Protein AF-A0A3M2AT15-F1 (afdb_monomer_lite)

Structure (mmCIF, N/CA/C/O backbone):
data_AF-A0A3M2AT15-F1
#
_entry.id   AF-A0A3M2AT15-F1
#
loop_
_atom_site.group_PDB
_atom_site.id
_atom_site.type_symbol
_atom_site.label_atom_id
_atom_site.label_alt_id
_atom_site.label_comp_id
_atom_site.label_asym_id
_atom_site.label_entity_id
_atom_site.label_seq_id
_atom_site.pdbx_PDB_ins_code
_atom_site.Cartn_x
_atom_site.Cartn_y
_atom_site.Cartn_z
_atom_site.occupancy
_atom_site.B_iso_or_equiv
_atom_site.auth_seq_id
_atom_site.auth_comp_id
_atom_site.auth_asym_id
_atom_site.auth_atom_id
_atom_site.pdbx_PDB_model_num
ATOM 1 N N . MET A 1 1 ? -2.534 -40.168 67.429 1.00 42.56 1 MET A N 1
ATOM 2 C CA . MET A 1 1 ? -1.593 -41.031 66.682 1.00 42.56 1 MET A CA 1
ATOM 3 C C . MET A 1 1 ? -2.120 -41.179 65.264 1.00 42.56 1 MET A C 1
ATOM 5 O O . MET A 1 1 ? -3.038 -41.954 65.052 1.00 42.56 1 MET A O 1
ATOM 9 N N . ILE A 1 2 ? -1.630 -40.358 64.333 1.00 43.62 2 ILE A N 1
ATOM 10 C CA . ILE A 1 2 ? -2.072 -40.347 62.931 1.00 43.62 2 ILE A CA 1
ATOM 11 C C . ILE A 1 2 ? -1.009 -41.093 62.123 1.00 43.62 2 ILE A C 1
ATOM 13 O O . ILE A 1 2 ? 0.149 -40.684 62.102 1.00 43.62 2 ILE A O 1
ATOM 17 N N . ALA A 1 3 ? -1.403 -42.221 61.534 1.00 47.81 3 ALA A N 1
ATOM 18 C CA . ALA A 1 3 ? -0.561 -43.049 60.685 1.00 47.81 3 ALA A CA 1
ATOM 19 C C . ALA A 1 3 ? -0.389 -42.379 59.313 1.00 47.81 3 ALA A C 1
ATOM 21 O O . ALA A 1 3 ? -1.371 -42.086 58.631 1.00 47.81 3 ALA A O 1
ATOM 22 N N . ALA A 1 4 ? 0.861 -42.123 58.929 1.00 48.25 4 ALA A N 1
ATOM 23 C CA . ALA A 1 4 ? 1.227 -41.586 57.626 1.00 48.25 4 ALA A CA 1
ATOM 24 C C . ALA A 1 4 ? 1.262 -42.718 56.589 1.00 48.25 4 ALA A C 1
ATOM 26 O O . ALA A 1 4 ? 2.076 -43.636 56.684 1.00 48.25 4 ALA A O 1
ATOM 27 N N . LEU A 1 5 ? 0.367 -42.647 55.603 1.00 56.25 5 LEU A N 1
ATOM 28 C CA . LEU A 1 5 ? 0.332 -43.540 54.450 1.00 56.25 5 LEU A CA 1
ATOM 29 C C . LEU A 1 5 ? 1.229 -42.946 53.348 1.00 56.25 5 LEU A C 1
ATOM 31 O O . LEU A 1 5 ? 0.880 -41.947 52.722 1.00 56.25 5 LEU A O 1
ATOM 35 N N . LEU A 1 6 ? 2.406 -43.537 53.141 1.00 48.59 6 LEU A N 1
ATOM 36 C CA . LEU A 1 6 ? 3.305 -43.231 52.025 1.00 48.59 6 LEU A CA 1
ATOM 37 C C . LEU A 1 6 ? 2.790 -43.932 50.760 1.00 48.59 6 LEU A C 1
ATOM 39 O O . LEU A 1 6 ? 2.916 -45.146 50.617 1.00 48.59 6 LEU A O 1
ATOM 43 N N . LEU A 1 7 ? 2.198 -43.162 49.847 1.00 57.03 7 LEU A N 1
ATOM 44 C CA . LEU A 1 7 ? 1.854 -43.610 48.497 1.00 57.03 7 LEU A CA 1
ATOM 45 C C . LEU A 1 7 ? 3.109 -43.571 47.616 1.00 57.03 7 LEU A C 1
ATOM 47 O O . LEU A 1 7 ? 3.625 -42.502 47.294 1.00 57.03 7 LEU A O 1
ATOM 51 N N . ALA A 1 8 ? 3.593 -44.751 47.233 1.00 53.91 8 ALA A N 1
ATOM 52 C CA . ALA A 1 8 ? 4.634 -44.917 46.230 1.00 53.91 8 ALA A CA 1
ATOM 53 C C . ALA A 1 8 ? 4.058 -44.638 44.831 1.00 53.91 8 ALA A C 1
ATOM 55 O O . ALA A 1 8 ? 3.130 -45.314 44.385 1.00 53.91 8 ALA A O 1
ATOM 56 N N . LEU A 1 9 ? 4.606 -43.637 44.143 1.00 57.44 9 LEU A N 1
ATOM 57 C CA . LEU A 1 9 ? 4.318 -43.374 42.734 1.00 57.44 9 LEU A CA 1
ATOM 58 C C . LEU A 1 9 ? 5.074 -44.385 41.854 1.00 57.44 9 LEU A C 1
ATOM 60 O O . LEU A 1 9 ? 6.271 -44.592 42.070 1.00 57.44 9 LEU A O 1
ATOM 64 N N . PRO A 1 10 ? 4.427 -44.996 40.848 1.00 56.28 10 PRO A N 1
ATOM 65 C CA . PRO A 1 10 ? 5.121 -45.826 39.876 1.00 56.28 10 PRO A CA 1
ATOM 66 C C . PRO A 1 10 ? 5.971 -44.946 38.952 1.00 56.28 10 PRO A C 1
ATOM 68 O O . PRO A 1 10 ? 5.496 -43.959 38.389 1.00 56.28 10 PRO A O 1
ATOM 71 N N . ALA A 1 11 ? 7.238 -45.324 38.788 1.00 51.16 11 ALA A N 1
ATOM 72 C CA . ALA A 1 11 ? 8.128 -44.744 37.795 1.00 51.16 11 ALA A CA 1
ATOM 73 C C . ALA A 1 11 ? 7.601 -45.083 36.393 1.00 51.16 11 ALA A C 1
ATOM 75 O O . ALA A 1 11 ? 7.697 -46.222 35.939 1.00 51.16 11 ALA A O 1
ATOM 76 N N . ALA A 1 12 ? 7.015 -44.095 35.717 1.00 57.16 12 ALA A N 1
ATOM 77 C CA . ALA A 1 12 ? 6.657 -44.214 34.315 1.00 57.16 12 ALA A CA 1
ATOM 78 C C . ALA A 1 12 ? 7.946 -44.298 33.484 1.00 57.16 12 ALA A C 1
ATOM 80 O O . ALA A 1 12 ? 8.715 -43.341 33.399 1.00 57.16 12 ALA A O 1
ATOM 81 N N . SER A 1 13 ? 8.190 -45.464 32.891 1.00 57.06 13 SER A N 1
ATOM 82 C CA . SER A 1 13 ? 9.221 -45.667 31.880 1.00 57.06 13 SER A CA 1
ATOM 83 C C . SER A 1 13 ? 8.922 -44.775 30.676 1.00 57.06 13 SER A C 1
ATOM 85 O O . SER A 1 13 ? 7.913 -44.971 29.995 1.00 57.06 13 SER A O 1
ATOM 87 N N . LEU A 1 14 ? 9.784 -43.789 30.427 1.00 55.94 14 LEU A N 1
ATOM 88 C CA . LEU A 1 14 ? 9.730 -42.973 29.217 1.00 55.94 14 LEU A CA 1
ATOM 89 C C . LEU A 1 14 ? 9.896 -43.882 27.986 1.00 55.94 14 LEU A C 1
ATOM 91 O O . LEU A 1 14 ? 10.792 -44.733 27.985 1.00 55.94 14 LEU A O 1
ATOM 95 N N . PRO A 1 15 ? 9.055 -43.733 26.947 1.00 68.31 15 PRO A N 1
ATOM 96 C CA . PRO A 1 15 ? 9.241 -44.458 25.700 1.00 68.31 15 PRO A CA 1
ATOM 97 C C . PRO A 1 15 ? 10.578 -44.061 25.051 1.00 68.31 15 PRO A C 1
ATOM 99 O O . PRO A 1 15 ? 11.038 -42.930 25.240 1.00 68.31 15 PRO A O 1
ATOM 102 N N . PRO A 1 16 ? 11.216 -44.970 24.293 1.00 59.59 16 PRO A N 1
ATOM 103 C CA . PRO A 1 16 ? 12.453 -44.676 23.584 1.00 59.59 16 PRO A CA 1
ATOM 104 C C . PRO A 1 16 ? 12.244 -43.475 22.655 1.00 59.59 16 PRO A C 1
ATOM 106 O O . PRO A 1 16 ? 11.382 -43.497 21.779 1.00 59.59 16 PRO A O 1
ATOM 109 N N . GLN A 1 17 ? 13.024 -42.416 22.878 1.00 59.00 17 GLN A N 1
ATOM 110 C CA . GLN A 1 17 ? 13.097 -41.262 21.989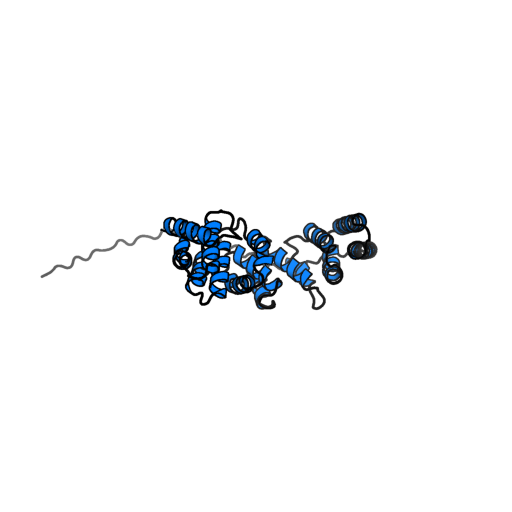 1.00 59.00 17 GLN A CA 1
ATOM 111 C C . GLN A 1 17 ? 13.583 -41.746 20.619 1.00 59.00 17 GLN A C 1
ATOM 113 O O . GLN A 1 17 ? 14.736 -42.158 20.479 1.00 59.00 17 GLN A O 1
ATOM 118 N N . GLU A 1 18 ? 12.708 -41.701 19.614 1.00 58.69 18 GLU A N 1
ATOM 119 C CA . GLU A 1 18 ? 13.137 -41.783 18.221 1.00 58.69 18 GLU A CA 1
ATOM 120 C C . GLU A 1 18 ? 14.182 -40.683 17.977 1.00 58.69 18 GLU A C 1
ATOM 122 O O . GLU A 1 18 ? 13.961 -39.532 18.375 1.00 58.69 18 GLU A O 1
ATOM 127 N N . PRO A 1 19 ? 15.336 -41.007 17.367 1.00 57.56 19 PRO A N 1
ATOM 128 C CA . PRO A 1 19 ? 16.332 -40.003 17.050 1.00 57.56 19 PRO A CA 1
ATOM 129 C C . PRO A 1 19 ? 15.684 -38.967 16.137 1.00 57.56 19 PRO A C 1
ATOM 131 O O . PRO A 1 19 ? 15.203 -39.293 15.050 1.00 57.56 19 PRO A O 1
ATOM 134 N N . ALA A 1 20 ? 15.658 -37.719 16.611 1.00 54.81 20 ALA A N 1
ATOM 135 C CA . ALA A 1 20 ? 15.189 -36.583 15.840 1.00 54.81 20 ALA A CA 1
ATOM 136 C C . ALA A 1 20 ? 15.826 -36.639 14.440 1.00 54.81 20 ALA A C 1
ATOM 138 O O . ALA A 1 20 ? 17.043 -36.850 14.347 1.00 54.81 20 ALA A O 1
ATOM 139 N N . PRO A 1 21 ? 15.045 -36.480 13.354 1.00 52.41 21 PRO A N 1
ATOM 140 C CA . PRO A 1 21 ? 15.611 -36.441 12.019 1.00 52.41 21 PRO A CA 1
ATOM 141 C C . PRO A 1 21 ? 16.671 -35.348 12.013 1.00 52.41 21 PRO A C 1
ATOM 143 O O . PRO A 1 21 ? 16.378 -34.198 12.347 1.00 52.41 21 PRO A O 1
ATOM 146 N N . ALA A 1 22 ? 17.909 -35.743 11.702 1.00 50.81 22 ALA A N 1
ATOM 147 C CA . ALA A 1 22 ? 19.038 -34.838 11.612 1.00 50.81 22 ALA A CA 1
ATOM 148 C C . ALA A 1 22 ? 18.589 -33.598 10.842 1.00 50.81 22 ALA A C 1
ATOM 150 O O . ALA A 1 22 ? 18.140 -33.705 9.695 1.00 50.81 22 ALA A O 1
ATOM 151 N N . ALA A 1 23 ? 18.650 -32.445 11.511 1.00 50.06 23 ALA A N 1
ATOM 152 C CA . ALA A 1 23 ? 18.428 -31.164 10.882 1.00 50.06 23 ALA A CA 1
ATOM 153 C C . ALA A 1 23 ? 19.312 -31.146 9.636 1.00 50.06 23 ALA A C 1
ATOM 155 O O . ALA A 1 23 ? 20.539 -31.162 9.736 1.00 50.06 23 ALA A O 1
ATOM 156 N N . ARG A 1 24 ? 18.689 -31.203 8.455 1.00 48.88 24 ARG A N 1
ATOM 157 C CA . ARG A 1 24 ? 19.382 -30.896 7.212 1.00 48.88 24 ARG A CA 1
ATOM 158 C C . ARG A 1 24 ? 19.826 -29.454 7.372 1.00 48.88 24 ARG A C 1
ATOM 160 O O . ARG A 1 24 ? 19.019 -28.546 7.191 1.00 48.88 24 ARG A O 1
ATOM 167 N N . GLU A 1 25 ? 21.080 -29.263 7.767 1.00 47.47 25 GLU A N 1
ATOM 168 C CA . GLU A 1 25 ? 21.778 -28.000 7.613 1.00 47.47 25 GLU A CA 1
ATOM 169 C C . GLU A 1 25 ? 21.561 -27.574 6.165 1.00 47.47 25 GLU A C 1
ATOM 171 O O . GLU A 1 25 ? 22.063 -28.190 5.221 1.00 47.47 25 GLU A O 1
ATOM 176 N N . ALA A 1 26 ? 20.702 -26.573 5.985 1.00 54.09 26 ALA A N 1
ATOM 177 C CA . ALA A 1 26 ? 20.502 -25.948 4.701 1.00 54.09 26 ALA A CA 1
ATOM 178 C C . ALA A 1 26 ? 21.865 -25.400 4.282 1.00 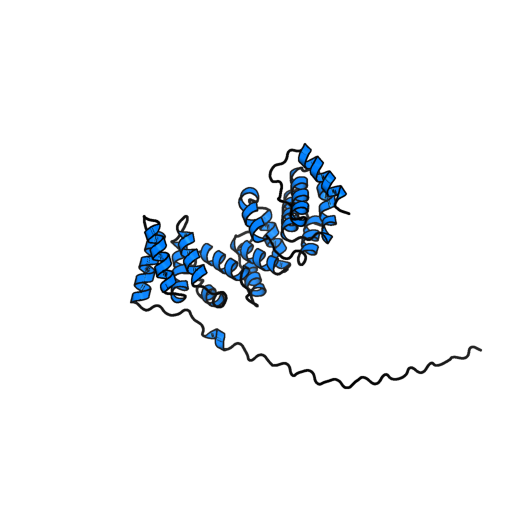54.09 26 ALA A C 1
ATOM 180 O O . AL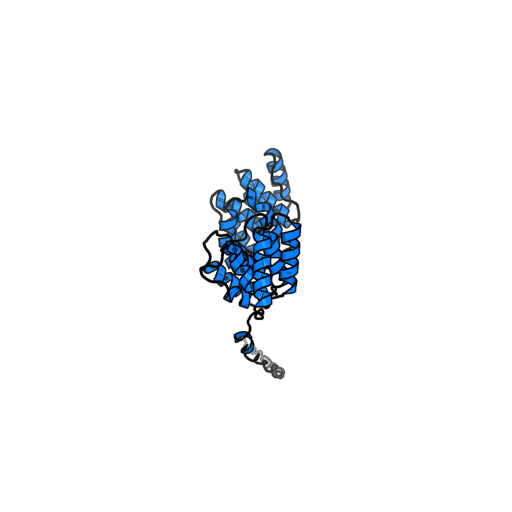A A 1 26 ? 22.384 -24.469 4.903 1.00 54.09 26 ALA A O 1
ATOM 181 N N . ALA A 1 27 ? 22.461 -26.025 3.265 1.00 46.56 27 ALA A N 1
ATOM 182 C CA . ALA A 1 27 ? 23.722 -25.587 2.699 1.00 46.56 27 ALA A CA 1
ATOM 183 C C . ALA A 1 27 ? 23.674 -24.062 2.465 1.00 46.56 27 ALA A C 1
ATOM 185 O O . ALA A 1 27 ? 22.664 -23.540 1.976 1.00 46.56 27 ALA A O 1
ATOM 186 N N . PRO A 1 28 ? 24.726 -23.320 2.841 1.00 45.12 28 PRO A N 1
ATOM 187 C CA . PRO A 1 28 ? 24.693 -21.868 2.825 1.00 45.12 28 PRO A CA 1
ATOM 188 C C . PRO A 1 28 ? 24.448 -21.323 1.411 1.00 45.12 28 PRO A C 1
ATOM 190 O O . PRO A 1 28 ? 25.004 -21.807 0.427 1.00 45.12 28 PRO A O 1
ATOM 193 N N . ARG A 1 29 ? 23.639 -20.254 1.350 1.00 54.94 29 ARG A N 1
ATOM 194 C CA . ARG A 1 29 ? 23.208 -19.433 0.197 1.00 54.94 29 ARG A CA 1
ATOM 195 C C . ARG A 1 29 ? 24.367 -18.765 -0.586 1.00 54.94 29 ARG A C 1
ATOM 197 O O . ARG A 1 29 ? 24.337 -17.560 -0.832 1.00 54.94 29 ARG A O 1
ATOM 204 N N . GLN A 1 30 ? 25.418 -19.491 -0.966 1.00 44.72 30 GLN A N 1
ATOM 205 C CA . GLN A 1 30 ? 26.582 -18.921 -1.664 1.00 44.72 30 GLN A CA 1
ATOM 206 C C . GLN A 1 30 ? 26.292 -18.513 -3.119 1.00 44.72 30 GLN A C 1
ATOM 208 O O . GLN A 1 30 ? 26.957 -17.615 -3.636 1.00 44.72 30 GLN A O 1
ATOM 213 N N . ASP A 1 31 ? 25.261 -19.072 -3.757 1.00 50.97 31 ASP A N 1
ATOM 214 C CA . ASP A 1 31 ? 25.001 -18.852 -5.189 1.00 50.97 31 ASP A CA 1
ATOM 215 C C . ASP A 1 31 ? 24.257 -17.532 -5.506 1.00 50.97 31 ASP A C 1
ATOM 217 O O . ASP A 1 31 ? 24.270 -17.028 -6.629 1.00 50.97 31 ASP A O 1
ATOM 221 N N . GLN A 1 32 ? 23.661 -16.875 -4.502 1.00 51.84 32 GLN A N 1
ATOM 222 C CA . GLN A 1 32 ? 22.986 -15.581 -4.703 1.00 51.84 32 GLN A CA 1
ATOM 223 C C . GLN A 1 32 ? 23.964 -14.402 -4.870 1.00 51.84 32 GLN A C 1
ATOM 225 O O . GLN A 1 32 ? 23.593 -13.360 -5.416 1.00 51.84 32 GLN A O 1
ATOM 230 N N . ARG A 1 33 ? 25.233 -14.551 -4.458 1.00 54.03 33 ARG A N 1
ATOM 231 C CA . ARG A 1 33 ? 26.228 -13.460 -4.466 1.00 54.03 33 ARG A CA 1
ATOM 232 C C . ARG A 1 33 ? 26.774 -13.100 -5.855 1.00 54.03 33 ARG A C 1
ATOM 234 O O . ARG A 1 33 ? 27.498 -12.117 -5.967 1.00 54.03 33 ARG A O 1
ATOM 241 N N . ARG A 1 34 ? 26.430 -13.846 -6.914 1.00 66.88 34 ARG A N 1
ATOM 242 C CA . ARG A 1 34 ? 26.905 -13.590 -8.294 1.00 66.88 34 ARG A CA 1
ATOM 243 C C . ARG A 1 34 ? 25.804 -13.321 -9.318 1.00 66.88 34 ARG A C 1
ATOM 245 O O . ARG A 1 34 ? 26.109 -13.129 -10.494 1.00 66.88 34 ARG A O 1
ATOM 252 N N . ARG A 1 35 ? 24.536 -13.298 -8.905 1.00 88.94 35 ARG A N 1
ATOM 253 C CA . ARG A 1 35 ? 23.433 -13.003 -9.827 1.00 88.94 35 ARG A CA 1
ATOM 254 C C . ARG A 1 35 ? 23.488 -11.528 -10.242 1.00 88.94 35 ARG A C 1
ATOM 256 O O . ARG A 1 35 ? 23.697 -10.650 -9.408 1.00 88.94 35 ARG A O 1
ATOM 263 N N . ALA A 1 36 ? 23.323 -11.279 -11.536 1.00 93.56 36 ALA A N 1
ATOM 264 C CA . ALA A 1 36 ? 23.253 -9.954 -12.143 1.00 93.56 36 ALA A CA 1
ATOM 265 C C . ALA A 1 36 ? 22.261 -9.993 -13.309 1.00 93.56 36 ALA A C 1
ATOM 267 O O . ALA A 1 36 ? 22.035 -11.056 -13.895 1.00 93.56 36 ALA A O 1
ATOM 268 N N . PHE A 1 37 ? 21.689 -8.842 -13.666 1.00 96.06 37 PHE A N 1
ATOM 269 C CA . PHE A 1 37 ? 20.827 -8.770 -14.842 1.00 96.06 37 PHE A CA 1
ATOM 270 C C . PHE A 1 37 ? 21.593 -9.145 -16.121 1.00 96.06 37 PHE A C 1
ATOM 272 O O . PHE A 1 37 ? 22.784 -8.826 -16.247 1.00 96.06 37 PHE A O 1
ATOM 279 N N . PRO A 1 38 ? 20.924 -9.785 -17.100 1.00 95.69 38 PRO A N 1
ATOM 280 C CA . PRO A 1 38 ? 21.521 -10.066 -18.396 1.00 95.69 38 PRO A CA 1
ATOM 281 C C . PRO A 1 38 ? 22.075 -8.792 -19.035 1.00 95.69 38 PRO A C 1
ATOM 283 O O . PRO A 1 38 ? 21.382 -7.781 -19.164 1.00 95.69 38 PRO A O 1
ATOM 286 N N . ARG A 1 39 ? 23.337 -8.831 -19.467 1.00 95.69 39 ARG A N 1
ATOM 287 C CA . ARG A 1 39 ? 23.944 -7.688 -20.152 1.00 95.69 39 ARG A CA 1
ATOM 288 C C . ARG A 1 39 ? 23.365 -7.569 -21.556 1.00 95.69 39 ARG A C 1
ATOM 290 O O . ARG A 1 39 ? 23.546 -8.455 -22.386 1.00 95.69 39 ARG A O 1
ATOM 297 N N . LEU A 1 40 ? 22.728 -6.437 -21.840 1.00 96.75 40 LEU A N 1
ATOM 298 C CA . LEU A 1 40 ? 22.311 -6.104 -23.199 1.00 96.75 40 LEU A CA 1
ATOM 299 C C . LEU A 1 40 ? 23.537 -5.933 -24.105 1.00 96.75 40 LEU A C 1
ATOM 301 O O . LEU A 1 40 ? 24.508 -5.265 -23.732 1.00 96.75 40 LEU A O 1
ATOM 305 N N . SER A 1 41 ? 23.463 -6.484 -25.318 1.00 97.50 41 SER A N 1
ATOM 306 C CA . SER A 1 41 ? 24.430 -6.187 -26.379 1.00 97.50 41 SER A CA 1
ATOM 307 C C . SER A 1 41 ? 24.409 -4.693 -26.727 1.00 97.50 41 SER A C 1
ATOM 309 O O . SER A 1 41 ? 23.431 -3.995 -26.455 1.00 97.50 41 SER A O 1
ATOM 311 N N . LEU A 1 42 ? 25.463 -4.182 -27.370 1.00 96.56 42 LEU A N 1
ATOM 312 C CA . LEU A 1 42 ? 25.528 -2.766 -27.765 1.00 96.56 42 LEU A CA 1
ATOM 313 C C . LEU A 1 42 ? 24.335 -2.349 -28.643 1.00 96.56 42 LEU A C 1
ATOM 315 O O . LEU A 1 42 ? 23.746 -1.290 -28.430 1.00 96.56 42 LEU A O 1
ATOM 319 N N . SER A 1 43 ? 23.939 -3.213 -29.583 1.00 97.44 43 SER A N 1
ATOM 320 C CA . SER A 1 43 ? 22.769 -2.989 -30.441 1.00 97.44 43 SER A CA 1
ATOM 321 C C . SER A 1 43 ? 21.466 -2.980 -29.633 1.00 97.44 43 SER A C 1
ATOM 323 O O . SER A 1 43 ? 20.660 -2.060 -29.775 1.00 97.44 43 SER A O 1
ATOM 325 N N . ALA A 1 44 ? 21.284 -3.943 -28.722 1.00 97.75 44 ALA A N 1
ATOM 326 C CA . ALA A 1 44 ? 20.108 -4.001 -27.854 1.00 97.75 44 ALA A CA 1
ATOM 327 C C . ALA A 1 44 ? 20.022 -2.792 -26.912 1.00 97.75 44 ALA A C 1
ATOM 329 O O . ALA A 1 44 ? 18.951 -2.213 -26.757 1.00 97.75 44 ALA A O 1
ATOM 330 N N . ARG A 1 45 ? 21.149 -2.345 -26.345 1.00 97.69 45 ARG A N 1
ATOM 331 C CA . ARG A 1 45 ? 21.207 -1.148 -25.497 1.00 97.69 45 ARG A CA 1
ATOM 332 C C . ARG A 1 45 ? 20.845 0.116 -26.276 1.00 97.69 45 ARG A C 1
ATOM 334 O O . ARG A 1 45 ? 20.091 0.942 -25.770 1.00 97.69 45 ARG A O 1
ATOM 341 N N . LYS A 1 46 ? 21.328 0.255 -27.517 1.00 97.81 46 LYS A N 1
ATOM 342 C CA . LYS A 1 46 ? 20.956 1.376 -28.395 1.00 97.81 46 LYS A CA 1
ATOM 343 C C . LYS A 1 46 ? 19.449 1.387 -28.674 1.00 97.81 46 LYS A C 1
ATOM 345 O O . LYS A 1 46 ? 18.829 2.441 -28.568 1.00 97.81 46 LYS A O 1
ATOM 350 N N . LYS A 1 47 ? 18.858 0.222 -28.971 1.00 98.06 47 LYS A N 1
ATOM 351 C CA . LYS A 1 47 ? 17.402 0.077 -29.154 1.00 98.06 47 LYS A CA 1
ATOM 352 C C . LYS A 1 47 ? 16.630 0.431 -27.884 1.00 98.06 47 LYS A C 1
ATOM 354 O O . LYS A 1 47 ? 15.718 1.246 -27.954 1.00 98.06 47 LYS A O 1
ATOM 359 N N . ALA A 1 48 ? 17.043 -0.098 -26.731 1.00 98.31 48 ALA A N 1
ATOM 360 C CA . ALA A 1 48 ? 16.428 0.211 -25.442 1.00 98.31 48 ALA A CA 1
ATOM 361 C C . ALA A 1 48 ? 16.449 1.720 -25.148 1.00 98.31 48 ALA A C 1
ATOM 363 O O . ALA A 1 48 ? 15.432 2.281 -24.757 1.00 98.31 48 ALA A O 1
ATOM 364 N N . GLY A 1 49 ? 17.571 2.401 -25.406 1.00 97.94 49 GLY A N 1
ATOM 365 C CA . GLY A 1 49 ? 17.669 3.856 -25.265 1.00 97.94 49 GLY A CA 1
ATOM 366 C C . GLY A 1 49 ? 16.704 4.624 -26.176 1.00 97.94 49 GLY A C 1
ATOM 367 O O . GLY A 1 49 ? 16.084 5.588 -25.725 1.00 97.94 49 GLY A O 1
ATOM 368 N N . GLY A 1 50 ? 16.540 4.177 -27.426 1.00 98.00 50 GLY A N 1
ATOM 369 C CA . GLY A 1 50 ? 15.550 4.722 -28.361 1.00 98.00 50 GLY A CA 1
ATOM 370 C C . GLY A 1 50 ? 14.116 4.535 -27.864 1.00 98.00 50 GLY A C 1
ATOM 371 O O . GLY A 1 50 ? 13.372 5.501 -27.759 1.00 98.00 50 GLY A O 1
ATOM 372 N N . TRP A 1 51 ? 13.753 3.329 -27.432 1.00 98.56 51 TRP A N 1
ATOM 373 C CA . TRP A 1 51 ? 12.412 3.059 -26.907 1.00 98.56 51 TRP A CA 1
ATOM 374 C C . TRP A 1 51 ? 12.108 3.788 -25.596 1.00 98.56 51 TRP A C 1
ATOM 376 O O . TRP A 1 51 ? 11.002 4.286 -25.409 1.00 98.56 51 TRP A O 1
ATOM 386 N N . LEU A 1 52 ? 13.083 3.934 -24.697 1.00 98.12 52 LEU A N 1
ATOM 387 C CA . LEU A 1 52 ? 12.915 4.754 -23.493 1.00 98.12 52 LEU A CA 1
ATOM 388 C C . LEU A 1 52 ? 12.710 6.237 -23.844 1.00 98.12 52 LEU A C 1
ATOM 390 O O . LEU A 1 52 ? 11.929 6.927 -23.187 1.00 98.12 52 LEU A O 1
ATOM 394 N N . HIS A 1 53 ? 13.376 6.732 -24.893 1.00 97.62 53 HIS A N 1
ATOM 395 C CA . HIS A 1 53 ? 13.098 8.059 -25.437 1.00 97.62 53 HIS A CA 1
ATOM 396 C C . HIS A 1 53 ? 11.675 8.141 -26.003 1.00 97.62 53 HIS A C 1
ATOM 398 O O . HIS A 1 53 ? 10.962 9.090 -25.692 1.00 97.62 53 HIS A O 1
ATOM 404 N N . ASP A 1 54 ? 11.236 7.146 -26.766 1.00 97.56 54 ASP A N 1
ATOM 405 C CA . ASP A 1 54 ? 9.904 7.111 -27.374 1.00 97.56 54 ASP A CA 1
ATOM 406 C C . ASP A 1 54 ? 8.775 7.040 -26.336 1.00 97.56 54 ASP A C 1
ATOM 408 O O . ASP A 1 54 ? 7.774 7.741 -26.476 1.00 97.56 54 ASP A O 1
ATOM 412 N N . ILE A 1 55 ? 8.947 6.287 -25.243 1.00 97.38 55 ILE A N 1
ATOM 413 C CA . ILE A 1 55 ? 8.009 6.310 -24.107 1.00 97.38 55 ILE A CA 1
ATOM 414 C C . ILE A 1 55 ? 7.912 7.721 -23.522 1.00 97.38 55 ILE A C 1
ATOM 416 O O . ILE A 1 55 ? 6.819 8.207 -23.234 1.00 97.38 55 ILE A O 1
ATOM 420 N N . ARG A 1 56 ? 9.050 8.392 -23.346 1.00 95.88 56 ARG A N 1
ATOM 421 C CA . ARG A 1 56 ? 9.113 9.704 -22.700 1.00 95.88 56 ARG A CA 1
ATOM 422 C C . ARG A 1 56 ? 8.557 10.829 -23.573 1.00 95.88 56 ARG A C 1
ATOM 424 O O . ARG A 1 56 ? 7.803 11.662 -23.081 1.00 95.88 56 ARG A O 1
ATOM 431 N N . SER A 1 57 ? 8.987 10.901 -24.829 1.00 93.94 57 SER A N 1
ATOM 432 C CA . SER A 1 57 ? 8.771 12.051 -25.720 1.00 93.94 57 SER A CA 1
ATOM 433 C C . SER A 1 57 ? 8.000 11.727 -26.996 1.00 93.94 57 SER A C 1
ATOM 435 O O . SER A 1 57 ? 7.760 12.627 -27.801 1.00 93.94 57 SER A O 1
ATOM 437 N N . GLY A 1 58 ? 7.567 10.480 -27.186 1.00 87.88 58 GLY A N 1
ATOM 438 C CA . GLY A 1 58 ? 6.688 10.111 -28.287 1.00 87.88 58 GLY A CA 1
ATOM 439 C C . GLY A 1 58 ? 5.406 10.945 -28.265 1.00 87.88 58 GLY A C 1
ATOM 440 O O . GLY A 1 58 ? 4.755 11.093 -27.227 1.00 87.88 58 GLY A O 1
ATOM 441 N N . LYS A 1 59 ? 5.039 11.513 -29.420 1.00 90.06 59 LYS A N 1
ATOM 442 C CA . LYS A 1 59 ? 3.822 12.334 -29.553 1.00 90.06 59 LYS A CA 1
ATOM 443 C C . LYS A 1 59 ? 2.555 11.478 -29.489 1.00 90.06 59 LYS A C 1
ATOM 445 O O . LYS A 1 59 ? 1.575 11.881 -28.874 1.00 90.06 59 LYS A O 1
ATOM 450 N N . LYS A 1 60 ? 2.590 10.291 -30.098 1.00 95.00 60 LYS A N 1
ATOM 451 C CA . LYS A 1 60 ? 1.457 9.360 -30.183 1.00 95.00 60 LYS A CA 1
ATOM 452 C C . LYS A 1 60 ? 1.542 8.287 -29.100 1.00 95.00 60 LYS A C 1
ATOM 454 O O . LYS A 1 60 ? 2.634 7.851 -28.744 1.00 95.00 60 LYS A O 1
ATOM 459 N N . GLU A 1 61 ? 0.393 7.844 -28.596 1.00 95.25 61 GLU A N 1
ATOM 460 C CA . GLU A 1 61 ? 0.318 6.740 -27.626 1.00 95.25 61 GLU A CA 1
ATOM 461 C C . GLU A 1 61 ? 0.769 5.408 -28.228 1.00 95.25 61 GLU A C 1
ATOM 463 O O . GLU A 1 61 ? 1.510 4.671 -27.587 1.00 95.25 61 GLU A O 1
ATOM 468 N N . GLU A 1 62 ? 0.437 5.166 -29.495 1.00 96.62 62 GLU A N 1
ATOM 469 C CA . GLU A 1 62 ? 0.881 4.003 -30.275 1.00 96.62 62 GLU A CA 1
ATOM 470 C C . GLU A 1 62 ? 2.408 3.851 -30.271 1.00 96.62 62 GLU A C 1
ATOM 472 O O . GLU A 1 62 ? 2.931 2.748 -30.133 1.00 96.62 62 GLU A O 1
ATOM 477 N N . THR A 1 63 ? 3.138 4.968 -30.366 1.00 97.00 63 THR A N 1
ATOM 478 C CA . THR A 1 63 ? 4.605 4.969 -30.334 1.00 97.00 63 THR A CA 1
ATOM 479 C C . THR A 1 63 ? 5.132 4.538 -28.964 1.00 97.00 63 THR A C 1
ATOM 481 O O . THR A 1 63 ? 6.039 3.712 -28.891 1.00 97.00 63 THR A O 1
ATOM 484 N N . ALA A 1 64 ? 4.539 5.038 -27.875 1.00 96.38 64 ALA A N 1
ATOM 485 C CA . ALA A 1 64 ? 4.913 4.635 -26.519 1.00 96.38 64 ALA A CA 1
ATOM 486 C C . ALA A 1 64 ? 4.547 3.166 -26.233 1.00 96.38 64 ALA A C 1
ATOM 488 O O . ALA A 1 64 ? 5.316 2.458 -25.584 1.00 96.38 64 ALA A O 1
ATOM 489 N N . ALA A 1 65 ? 3.412 2.688 -26.754 1.00 97.19 65 ALA A N 1
ATOM 490 C CA . ALA A 1 65 ? 2.991 1.294 -26.646 1.00 97.19 65 ALA A CA 1
ATOM 491 C C . ALA A 1 65 ? 3.944 0.346 -27.393 1.00 97.19 65 ALA A C 1
ATOM 493 O O . ALA A 1 65 ? 4.428 -0.619 -26.807 1.00 97.19 65 ALA A O 1
ATOM 494 N N . ALA A 1 66 ? 4.296 0.662 -28.642 1.00 97.94 66 ALA A N 1
ATOM 495 C CA . ALA A 1 66 ? 5.261 -0.122 -29.412 1.00 97.94 66 ALA A CA 1
ATOM 496 C C . ALA A 1 66 ? 6.650 -0.136 -28.748 1.00 97.94 66 ALA A C 1
ATOM 498 O O . ALA A 1 66 ? 7.319 -1.169 -28.708 1.00 97.94 66 ALA A O 1
ATOM 499 N N . ALA A 1 67 ? 7.074 0.994 -28.175 1.00 98.38 67 ALA A N 1
ATOM 500 C CA . ALA A 1 67 ? 8.317 1.091 -27.418 1.00 98.38 67 ALA A CA 1
ATOM 501 C C . ALA A 1 67 ? 8.296 0.248 -26.128 1.00 98.38 67 ALA A C 1
ATOM 503 O O . ALA A 1 67 ? 9.277 -0.438 -25.833 1.00 98.38 67 ALA A O 1
ATOM 504 N N . ARG A 1 68 ? 7.176 0.239 -25.388 1.00 98.44 68 ARG A N 1
ATOM 505 C CA . ARG A 1 68 ? 6.956 -0.665 -24.244 1.00 98.44 68 ARG A CA 1
ATOM 506 C C . ARG A 1 68 ? 7.125 -2.123 -24.667 1.00 98.44 68 ARG A C 1
ATOM 508 O O . ARG A 1 68 ? 7.873 -2.854 -24.023 1.00 98.44 68 ARG A O 1
ATOM 515 N N . ASP A 1 69 ? 6.471 -2.536 -25.748 1.00 98.62 69 ASP A N 1
ATOM 516 C CA . ASP A 1 69 ? 6.509 -3.929 -26.211 1.00 98.62 69 ASP A CA 1
ATOM 517 C C . ASP A 1 69 ? 7.911 -4.331 -26.689 1.00 98.62 69 ASP A C 1
ATOM 519 O O . ASP A 1 69 ? 8.391 -5.424 -26.378 1.00 98.62 69 ASP A O 1
ATOM 523 N N . GLY A 1 70 ? 8.624 -3.412 -27.347 1.00 98.44 70 GLY A N 1
ATOM 524 C CA . GLY A 1 70 ? 10.032 -3.589 -27.695 1.00 98.44 70 GLY A CA 1
ATOM 525 C C . GLY A 1 70 ? 10.921 -3.814 -26.468 1.00 98.44 70 GLY A C 1
ATOM 526 O O . GLY A 1 70 ? 11.720 -4.752 -26.448 1.00 98.44 70 GLY A O 1
ATOM 527 N N . LEU A 1 71 ? 10.766 -2.994 -25.421 1.00 98.62 71 LEU A N 1
ATOM 528 C CA . LEU A 1 71 ? 11.517 -3.146 -24.169 1.00 98.62 71 LEU A CA 1
ATOM 529 C C . LEU A 1 71 ? 11.202 -4.468 -23.465 1.00 98.62 71 LEU A C 1
ATOM 531 O O . LEU A 1 71 ? 12.126 -5.137 -23.006 1.00 98.62 71 LEU A O 1
ATOM 535 N N . ILE A 1 72 ? 9.930 -4.874 -23.428 1.00 98.62 72 ILE A N 1
ATOM 536 C CA . ILE A 1 72 ? 9.519 -6.180 -22.894 1.00 98.62 72 ILE A CA 1
ATOM 537 C C . ILE A 1 72 ? 10.227 -7.316 -23.644 1.00 98.62 72 ILE A C 1
ATOM 539 O O . ILE A 1 72 ? 10.740 -8.238 -23.012 1.00 98.62 72 ILE A O 1
ATOM 543 N N . GLY A 1 73 ? 10.325 -7.224 -24.974 1.00 98.19 73 GLY A N 1
ATOM 544 C CA . GLY A 1 73 ? 11.008 -8.216 -25.809 1.00 98.19 73 GLY A CA 1
ATOM 545 C C . GLY A 1 73 ? 12.511 -8.368 -25.535 1.00 98.19 73 GLY A C 1
ATOM 546 O O . GLY A 1 73 ? 13.087 -9.399 -25.873 1.00 98.19 73 GLY A O 1
ATOM 547 N N . LEU A 1 74 ? 13.157 -7.383 -24.901 1.00 98.00 74 LEU A N 1
ATOM 548 C CA . LEU A 1 74 ? 14.558 -7.480 -24.461 1.00 98.00 74 LEU A CA 1
ATOM 549 C C . LEU A 1 74 ? 14.719 -8.143 -23.080 1.00 98.00 74 LEU A C 1
ATOM 551 O O . LEU A 1 74 ? 15.844 -8.458 -22.685 1.00 98.00 74 LEU A O 1
ATOM 555 N N . GLY A 1 75 ? 13.621 -8.362 -22.352 1.00 97.88 75 GLY A N 1
ATOM 556 C CA . GLY A 1 75 ? 13.593 -9.068 -21.072 1.00 97.88 75 GLY A CA 1
ATOM 557 C C . GLY A 1 75 ? 14.284 -8.333 -19.918 1.00 97.88 75 GLY A C 1
ATOM 558 O O . GLY A 1 75 ? 14.466 -7.117 -19.934 1.00 97.88 75 GLY A O 1
ATOM 559 N N . ALA A 1 76 ? 14.692 -9.086 -18.892 1.00 97.56 76 ALA A N 1
ATOM 560 C CA . ALA A 1 76 ? 15.195 -8.544 -17.622 1.00 97.56 76 ALA A CA 1
ATOM 561 C C . ALA A 1 76 ? 16.455 -7.661 -17.750 1.00 97.56 76 ALA A C 1
ATOM 563 O O . ALA A 1 76 ? 16.744 -6.859 -16.866 1.00 97.56 76 ALA A O 1
ATOM 564 N N . GLY A 1 77 ? 17.194 -7.748 -18.863 1.00 97.50 77 GLY A N 1
ATOM 565 C CA . GLY A 1 77 ? 18.359 -6.893 -19.110 1.00 97.50 77 GLY A CA 1
ATOM 566 C C . GLY A 1 77 ? 18.033 -5.396 -19.210 1.00 97.50 77 GLY A C 1
ATOM 567 O O . GLY A 1 77 ? 18.937 -4.572 -19.081 1.00 97.50 77 GLY A O 1
ATOM 568 N N . VAL A 1 78 ? 16.762 -5.021 -19.420 1.00 98.12 78 VAL A N 1
ATOM 569 C CA . VAL A 1 78 ? 16.342 -3.607 -19.489 1.00 98.12 78 VAL A CA 1
ATOM 570 C C . VAL A 1 78 ? 16.091 -2.968 -18.126 1.00 98.12 78 VAL A C 1
ATOM 572 O O . VAL A 1 78 ? 16.000 -1.743 -18.061 1.00 98.12 78 VAL A O 1
ATOM 575 N N . VAL A 1 79 ? 15.979 -3.755 -17.048 1.00 98.12 79 VAL A N 1
ATOM 576 C CA . VAL A 1 79 ? 15.586 -3.256 -15.718 1.00 98.12 79 VAL A CA 1
ATOM 577 C C . VAL A 1 79 ? 16.465 -2.089 -15.246 1.00 98.12 79 VAL A C 1
ATOM 579 O O . VAL A 1 79 ? 15.895 -1.049 -14.906 1.00 98.12 79 VAL A O 1
ATOM 582 N N . PRO A 1 80 ? 17.814 -2.161 -15.295 1.00 97.25 80 PRO A N 1
ATOM 583 C CA . PRO A 1 80 ? 18.651 -1.045 -14.848 1.00 97.25 80 PRO A CA 1
ATOM 584 C C . PRO A 1 80 ? 18.406 0.252 -15.632 1.00 97.25 80 PRO A C 1
ATOM 586 O O . PRO A 1 80 ? 18.344 1.338 -15.057 1.00 97.25 80 PRO A O 1
ATOM 589 N N . GLU A 1 81 ? 18.235 0.159 -16.955 1.00 96.81 81 GLU A 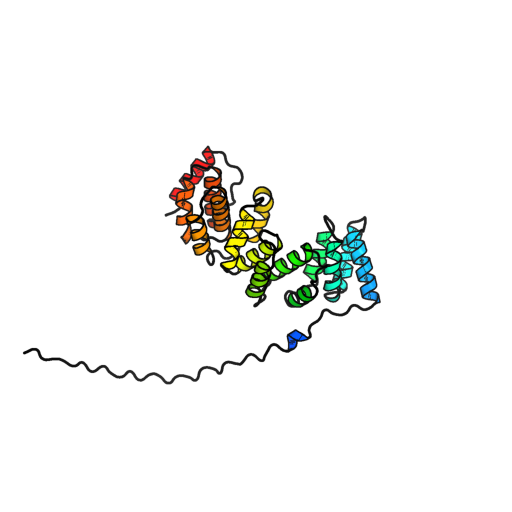N 1
ATOM 590 C CA . GLU A 1 81 ? 17.996 1.336 -17.799 1.00 96.81 81 GLU A CA 1
ATOM 591 C C . GLU A 1 81 ? 16.598 1.923 -17.576 1.00 96.81 81 GLU A C 1
ATOM 593 O O . GLU A 1 81 ? 16.438 3.145 -17.555 1.00 96.81 81 GLU A O 1
ATOM 598 N N . ALA A 1 82 ? 15.595 1.070 -17.351 1.00 97.31 82 ALA A N 1
ATOM 599 C CA . ALA A 1 82 ? 14.238 1.491 -17.029 1.00 97.31 82 ALA A CA 1
ATOM 600 C C . ALA A 1 82 ? 14.175 2.239 -15.685 1.00 97.31 82 ALA A C 1
ATOM 602 O O . ALA A 1 82 ? 13.600 3.327 -15.621 1.00 97.31 82 ALA A O 1
ATOM 603 N N . LEU A 1 83 ? 14.837 1.730 -14.637 1.00 97.06 83 LEU A N 1
ATOM 604 C CA . LEU A 1 83 ? 14.912 2.405 -13.333 1.00 97.06 83 LEU A CA 1
ATOM 605 C C . LEU A 1 83 ? 15.572 3.791 -13.442 1.00 97.06 83 LEU A C 1
ATOM 607 O O . LEU A 1 83 ? 15.053 4.772 -12.909 1.00 97.06 83 LEU A O 1
ATOM 611 N N . ARG A 1 84 ? 16.662 3.918 -14.212 1.00 95.25 84 ARG A N 1
ATOM 612 C CA . ARG A 1 84 ? 17.319 5.217 -14.464 1.00 95.25 84 ARG A CA 1
ATOM 613 C C . ARG A 1 84 ? 16.475 6.156 -15.327 1.00 95.25 84 ARG A C 1
ATOM 615 O O . ARG A 1 84 ? 16.554 7.378 -15.191 1.00 95.25 84 ARG A O 1
ATOM 622 N N . ALA A 1 85 ? 15.675 5.619 -16.247 1.00 95.88 85 ALA A N 1
ATOM 623 C CA . ALA A 1 85 ? 14.784 6.415 -17.087 1.00 95.88 85 ALA A CA 1
ATOM 624 C C . ALA A 1 85 ? 13.598 7.008 -16.313 1.00 95.88 85 ALA A C 1
ATOM 626 O O . ALA A 1 85 ? 13.017 7.993 -16.777 1.00 95.88 85 ALA A O 1
ATOM 627 N N . TRP A 1 86 ? 13.281 6.473 -15.132 1.00 96.00 86 TRP A N 1
ATOM 628 C CA . TRP A 1 86 ? 12.163 6.916 -14.301 1.00 96.00 86 TRP A CA 1
ATOM 629 C C . TRP A 1 86 ? 12.197 8.414 -13.997 1.00 96.00 86 TRP A C 1
ATOM 631 O O . TRP A 1 86 ? 11.198 9.096 -14.189 1.00 96.00 86 TRP A O 1
ATOM 641 N N . ALA A 1 87 ? 13.358 8.962 -13.618 1.00 93.25 87 ALA A N 1
ATOM 642 C CA . ALA A 1 87 ? 13.513 10.391 -13.307 1.00 93.25 87 ALA A CA 1
ATOM 643 C C . ALA A 1 87 ? 13.092 11.313 -14.464 1.00 93.25 87 ALA A C 1
ATOM 645 O O . ALA A 1 87 ? 12.718 12.463 -14.260 1.00 93.25 87 ALA A O 1
ATOM 646 N N . ARG A 1 88 ? 13.170 10.801 -15.696 1.00 94.56 88 ARG A N 1
ATOM 647 C CA . ARG A 1 88 ? 12.850 11.528 -16.926 1.00 94.56 88 ARG A CA 1
ATOM 648 C C . ARG A 1 88 ? 11.475 11.155 -17.480 1.00 94.56 88 ARG A C 1
ATOM 650 O O . ARG A 1 88 ? 11.080 11.730 -18.487 1.00 94.56 88 ARG A O 1
ATOM 657 N N . THR A 1 89 ? 10.772 10.208 -16.859 1.00 92.62 89 THR A N 1
ATOM 658 C CA . THR A 1 89 ? 9.494 9.659 -17.326 1.00 92.62 89 THR A CA 1
ATOM 659 C C . THR A 1 89 ? 8.415 9.964 -16.292 1.00 92.62 89 THR A C 1
ATOM 661 O O . THR A 1 89 ? 8.283 9.267 -15.293 1.00 92.62 89 THR A O 1
ATOM 664 N N . GLY A 1 90 ? 7.655 11.034 -16.520 1.00 87.44 90 GLY A N 1
ATOM 665 C CA . GLY A 1 90 ? 6.614 11.497 -15.602 1.00 87.44 90 GLY A CA 1
ATOM 666 C C . GLY A 1 90 ? 5.204 11.446 -16.190 1.00 87.44 90 GLY A C 1
ATOM 667 O O . GLY A 1 90 ? 4.999 11.187 -17.380 1.00 87.44 90 GLY A O 1
ATOM 668 N N . GLY A 1 91 ? 4.221 11.736 -15.336 1.00 89.38 91 GLY A N 1
ATOM 669 C CA . GLY A 1 91 ? 2.825 11.943 -15.719 1.00 89.38 91 GLY A CA 1
ATOM 670 C C . GLY A 1 91 ? 2.223 10.770 -16.495 1.00 89.38 91 GLY A C 1
ATOM 671 O O . GLY A 1 91 ? 2.414 9.606 -16.148 1.00 89.38 91 GLY A O 1
ATOM 672 N N . LYS A 1 92 ? 1.518 11.081 -17.588 1.00 93.69 92 LYS A N 1
ATOM 673 C CA . LYS A 1 92 ? 0.772 10.107 -18.407 1.00 93.69 92 LYS A CA 1
ATOM 674 C C . LYS A 1 92 ? 1.643 9.033 -19.077 1.00 93.69 92 LYS A C 1
ATOM 676 O O . LYS A 1 92 ? 1.107 8.064 -19.602 1.00 93.69 92 LYS A O 1
ATOM 681 N N . ARG A 1 93 ? 2.974 9.192 -19.094 1.00 95.12 93 ARG A N 1
ATOM 682 C CA . ARG A 1 93 ? 3.906 8.230 -19.709 1.00 95.12 93 ARG A CA 1
ATOM 683 C C . ARG A 1 93 ? 4.456 7.198 -18.730 1.00 95.12 93 ARG A C 1
ATOM 685 O O . ARG A 1 93 ? 4.871 6.126 -19.163 1.00 95.12 93 ARG A O 1
ATOM 692 N N . LEU A 1 94 ? 4.414 7.478 -17.428 1.00 95.94 94 LEU A N 1
ATOM 693 C CA . LEU A 1 94 ? 4.913 6.562 -16.405 1.00 95.94 94 LEU A CA 1
ATOM 694 C C . LEU A 1 94 ? 4.263 5.160 -16.444 1.00 95.94 94 LEU A C 1
ATOM 696 O O . LEU A 1 94 ? 5.008 4.187 -16.313 1.00 95.94 94 LEU A O 1
ATOM 700 N N . PRO A 1 95 ? 2.947 5.003 -16.710 1.00 97.00 95 PRO A N 1
ATOM 701 C CA . PRO A 1 95 ? 2.320 3.680 -16.785 1.00 97.00 95 PRO A CA 1
ATOM 702 C C . PRO A 1 95 ? 2.957 2.726 -17.804 1.00 97.00 95 PRO A C 1
ATOM 704 O O . PRO A 1 95 ? 2.990 1.522 -17.574 1.00 97.00 95 PRO A O 1
ATOM 707 N N . TYR A 1 96 ? 3.519 3.237 -18.905 1.00 97.75 96 TYR A N 1
ATOM 708 C CA . TYR A 1 96 ? 4.212 2.400 -19.889 1.00 97.75 96 TYR A CA 1
ATOM 709 C C . TYR A 1 96 ? 5.510 1.824 -19.322 1.00 97.75 96 TYR A C 1
ATOM 711 O O . TYR A 1 96 ? 5.798 0.649 -19.528 1.00 97.75 96 TYR A O 1
ATOM 719 N N . LEU A 1 97 ? 6.275 2.633 -18.585 1.00 97.38 97 LEU A N 1
ATOM 720 C CA . LEU A 1 97 ? 7.517 2.196 -17.950 1.00 97.38 97 LEU A CA 1
ATOM 721 C C . LEU A 1 97 ? 7.247 1.194 -16.819 1.00 97.38 97 LEU A C 1
ATOM 723 O O . LEU A 1 97 ? 7.945 0.187 -16.719 1.00 97.38 97 LEU A O 1
ATOM 727 N N . VAL A 1 98 ? 6.205 1.441 -16.019 1.00 98.00 98 VAL A N 1
ATOM 728 C CA . VAL A 1 98 ? 5.727 0.503 -14.991 1.00 98.00 98 VAL A CA 1
ATOM 729 C C . VAL A 1 98 ? 5.334 -0.829 -15.628 1.00 98.00 98 VAL A C 1
ATOM 731 O O . VAL A 1 98 ? 5.825 -1.863 -15.197 1.00 98.00 98 VAL A O 1
ATOM 734 N N . ALA A 1 99 ? 4.572 -0.812 -16.727 1.00 98.12 99 ALA A N 1
ATOM 735 C CA . ALA A 1 99 ? 4.174 -2.030 -17.432 1.00 98.12 99 ALA A CA 1
ATOM 736 C C . ALA A 1 99 ? 5.362 -2.835 -17.993 1.00 98.12 99 ALA A C 1
ATOM 738 O O . ALA A 1 99 ? 5.300 -4.064 -18.032 1.00 98.12 99 ALA A O 1
ATOM 739 N N . VAL A 1 100 ? 6.449 -2.172 -18.418 1.00 98.44 100 VAL A N 1
ATOM 740 C CA . VAL A 1 100 ? 7.697 -2.874 -18.769 1.00 98.44 100 VAL A CA 1
ATOM 741 C C . VAL A 1 100 ? 8.233 -3.602 -17.543 1.00 98.44 100 VAL A C 1
ATOM 743 O O . VAL A 1 100 ? 8.464 -4.807 -17.610 1.00 98.44 100 VAL A O 1
ATOM 746 N N . LEU A 1 101 ? 8.419 -2.886 -16.431 1.00 98.38 101 LEU A N 1
ATOM 747 C CA . LEU A 1 101 ? 9.005 -3.444 -15.214 1.00 98.38 101 LEU A CA 1
ATOM 748 C C . LEU A 1 101 ? 8.144 -4.569 -14.630 1.00 98.38 101 LEU A C 1
ATOM 750 O O . LEU A 1 101 ? 8.694 -5.623 -14.341 1.00 98.38 101 LEU A O 1
ATOM 754 N N . ASP A 1 102 ? 6.823 -4.412 -14.552 1.00 98.25 102 ASP A N 1
ATOM 755 C CA . ASP A 1 102 ? 5.909 -5.456 -14.065 1.00 98.25 102 ASP A CA 1
ATOM 756 C C . ASP A 1 102 ? 5.999 -6.747 -14.884 1.00 98.25 102 ASP A C 1
ATOM 758 O O . ASP A 1 102 ? 5.772 -7.839 -14.361 1.00 98.25 102 ASP A O 1
ATOM 762 N N . ARG A 1 103 ? 6.330 -6.635 -16.176 1.00 98.38 103 ARG A N 1
ATOM 763 C CA . ARG A 1 103 ? 6.458 -7.785 -17.069 1.00 98.38 103 ARG A CA 1
ATOM 764 C C . ARG A 1 103 ? 7.829 -8.453 -17.000 1.00 98.38 103 ARG A C 1
ATOM 766 O O . ARG A 1 103 ? 7.898 -9.669 -17.161 1.00 98.38 103 ARG A O 1
ATOM 773 N N . VAL A 1 104 ? 8.909 -7.686 -16.841 1.00 98.00 104 VAL A N 1
ATOM 774 C CA . VAL A 1 104 ? 10.284 -8.214 -16.961 1.00 98.00 104 VAL A CA 1
ATOM 775 C C . VAL A 1 104 ? 10.993 -8.423 -15.623 1.00 98.00 104 VAL A C 1
ATOM 777 O O . VAL A 1 104 ? 11.984 -9.150 -15.585 1.00 98.00 104 VAL A O 1
ATOM 780 N N . LEU A 1 105 ? 10.529 -7.786 -14.544 1.00 97.81 105 LEU A N 1
ATOM 781 C CA . LEU A 1 105 ? 11.121 -7.888 -13.214 1.00 97.81 105 LEU A CA 1
ATOM 782 C C . LEU A 1 105 ? 10.383 -8.945 -12.393 1.00 97.81 105 LEU A C 1
ATOM 784 O O . LEU A 1 105 ? 9.267 -8.721 -11.929 1.00 97.81 105 LEU A O 1
ATOM 788 N N . SER A 1 106 ? 11.021 -10.098 -12.202 1.00 96.12 106 SER A N 1
ATOM 789 C CA . SER A 1 106 ? 10.477 -11.153 -11.349 1.00 96.12 106 SER A CA 1
ATOM 790 C C . SER A 1 106 ? 10.703 -10.850 -9.866 1.00 96.12 106 SER A C 1
ATOM 792 O O . SER A 1 106 ? 11.671 -10.181 -9.496 1.00 96.12 106 SER A O 1
ATOM 794 N N . ASP A 1 107 ? 9.866 -11.413 -8.992 1.00 95.19 107 ASP A N 1
ATOM 795 C CA . ASP A 1 107 ? 10.020 -11.261 -7.539 1.00 95.19 107 ASP A CA 1
ATOM 796 C C . ASP A 1 107 ? 11.381 -11.776 -7.033 1.00 95.19 107 ASP A C 1
ATOM 798 O O . ASP A 1 107 ? 11.948 -11.231 -6.085 1.00 95.19 107 ASP A O 1
ATOM 802 N N . ARG A 1 108 ? 11.952 -12.781 -7.716 1.00 93.12 108 ARG A N 1
ATOM 803 C CA . ARG A 1 108 ? 13.280 -13.355 -7.424 1.00 93.12 108 ARG A CA 1
ATOM 804 C C . ARG A 1 108 ? 14.446 -12.437 -7.789 1.00 93.12 108 ARG A C 1
ATOM 806 O O . ARG A 1 108 ? 15.583 -12.777 -7.464 1.00 93.12 108 ARG A O 1
ATOM 813 N N . ASP A 1 109 ? 14.177 -11.349 -8.503 1.00 95.81 109 ASP A N 1
ATOM 814 C CA . ASP A 1 109 ? 15.169 -10.380 -8.972 1.00 95.81 109 ASP A CA 1
ATOM 815 C C . ASP A 1 109 ? 14.982 -9.003 -8.319 1.00 95.81 109 ASP A C 1
ATOM 817 O O . ASP A 1 109 ? 15.686 -8.052 -8.661 1.00 95.81 109 ASP A O 1
ATOM 821 N N . LEU A 1 110 ? 14.046 -8.865 -7.372 1.00 97.12 110 LEU A N 1
ATOM 822 C CA . LEU A 1 110 ? 13.815 -7.603 -6.668 1.00 97.12 110 LEU A CA 1
ATOM 823 C C . LEU A 1 110 ? 15.030 -7.171 -5.834 1.00 97.12 110 LEU A C 1
ATOM 825 O O . LEU A 1 110 ? 15.268 -5.975 -5.684 1.00 97.12 110 LEU A O 1
ATOM 829 N N . ASP A 1 111 ? 15.828 -8.111 -5.321 1.00 95.19 111 ASP A N 1
ATOM 830 C CA . ASP A 1 111 ? 17.103 -7.801 -4.667 1.00 95.19 111 ASP A CA 1
ATOM 831 C C . ASP A 1 111 ? 18.132 -7.243 -5.663 1.00 95.19 111 ASP A C 1
ATOM 833 O O . ASP A 1 111 ? 18.839 -6.288 -5.344 1.00 95.19 111 ASP A O 1
ATOM 837 N N . LEU A 1 112 ? 18.182 -7.787 -6.885 1.00 95.75 112 LEU A N 1
ATOM 838 C CA . LEU A 1 112 ? 19.042 -7.285 -7.958 1.00 95.75 112 LEU A CA 1
ATOM 839 C C . LEU A 1 112 ? 18.615 -5.888 -8.401 1.00 95.75 112 LEU A C 1
ATOM 841 O O . LEU A 1 112 ? 19.461 -5.008 -8.528 1.00 95.75 112 LEU A O 1
ATOM 845 N N . ALA A 1 113 ? 17.313 -5.665 -8.592 1.00 97.38 113 ALA A N 1
ATOM 846 C CA . ALA A 1 113 ? 16.778 -4.348 -8.930 1.00 97.38 113 ALA A CA 1
ATOM 847 C C . ALA A 1 113 ? 17.091 -3.318 -7.841 1.00 97.38 113 ALA A C 1
ATOM 849 O O . ALA A 1 113 ? 17.461 -2.190 -8.157 1.00 97.38 113 ALA A O 1
ATOM 850 N N . TRP A 1 114 ? 17.010 -3.711 -6.567 1.00 96.75 114 TRP A N 1
ATOM 851 C CA . TRP A 1 114 ? 17.362 -2.823 -5.466 1.00 96.75 114 TRP A CA 1
ATOM 852 C C . TRP A 1 114 ? 18.855 -2.461 -5.441 1.00 96.75 114 TRP A C 1
ATOM 854 O O . TRP A 1 114 ? 19.197 -1.330 -5.121 1.00 96.75 114 TRP A O 1
ATOM 864 N N . ARG A 1 115 ? 19.761 -3.367 -5.837 1.00 95.44 115 ARG A N 1
ATOM 865 C CA . ARG A 1 115 ? 21.205 -3.059 -5.948 1.00 95.44 115 ARG A CA 1
ATOM 866 C C . ARG A 1 115 ? 21.533 -2.027 -7.031 1.00 95.44 115 ARG A C 1
ATOM 868 O O . ARG A 1 115 ? 22.596 -1.420 -6.972 1.00 95.44 115 ARG A O 1
ATOM 875 N N . GLU A 1 116 ? 20.648 -1.832 -8.007 1.00 95.75 116 GLU A N 1
ATOM 876 C CA . GLU A 1 116 ? 20.792 -0.790 -9.033 1.00 95.75 116 GLU A CA 1
ATOM 877 C C . GLU A 1 116 ? 20.339 0.595 -8.541 1.00 95.75 116 GLU A C 1
ATOM 879 O O . GLU A 1 116 ? 20.556 1.589 -9.237 1.00 95.75 116 GLU A O 1
ATOM 884 N N . VAL A 1 117 ? 19.710 0.675 -7.361 1.00 94.81 117 VAL A N 1
ATOM 885 C CA . VAL A 1 117 ? 19.301 1.941 -6.748 1.00 94.81 117 VAL A CA 1
ATOM 886 C C . VAL A 1 117 ? 20.534 2.664 -6.212 1.00 94.81 117 VAL A C 1
ATOM 888 O O . VAL A 1 117 ? 21.269 2.157 -5.370 1.00 94.81 117 VAL A O 1
ATOM 891 N N . ASP A 1 118 ? 20.730 3.890 -6.684 1.00 93.44 118 ASP A N 1
ATOM 892 C CA . ASP A 1 118 ? 21.774 4.811 -6.242 1.00 93.44 118 ASP A CA 1
ATOM 893 C C . ASP A 1 118 ? 21.182 6.184 -5.868 1.00 93.44 118 ASP A C 1
ATOM 895 O O . ASP A 1 118 ? 1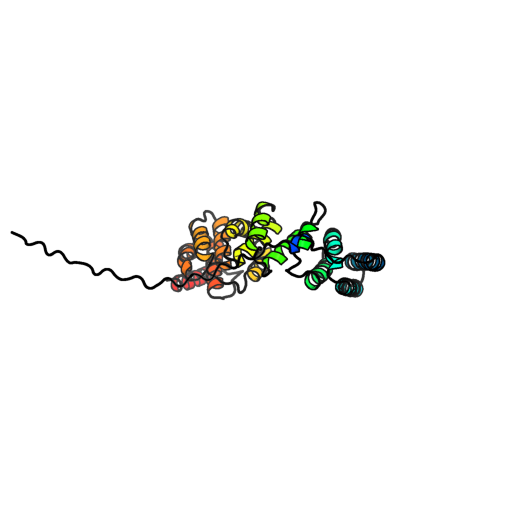9.979 6.428 -5.997 1.00 93.44 118 ASP A O 1
ATOM 899 N N . ALA A 1 119 ? 22.034 7.122 -5.448 1.00 90.19 119 ALA A N 1
ATOM 900 C CA . ALA A 1 119 ? 21.621 8.481 -5.083 1.00 90.19 119 ALA A CA 1
ATOM 901 C C . ALA A 1 119 ? 20.931 9.266 -6.223 1.00 90.19 119 ALA A C 1
ATOM 903 O O . ALA A 1 119 ? 20.277 10.274 -5.967 1.00 90.19 119 ALA A O 1
ATOM 904 N N . ARG A 1 120 ? 21.064 8.829 -7.483 1.00 90.56 120 ARG A N 1
ATOM 905 C CA . ARG A 1 120 ? 20.438 9.461 -8.659 1.00 90.56 120 ARG A CA 1
ATOM 906 C C . ARG A 1 120 ? 19.111 8.806 -9.029 1.00 90.56 120 ARG A C 1
ATOM 908 O O . ARG A 1 120 ? 18.402 9.300 -9.907 1.00 90.56 120 ARG A O 1
ATOM 915 N N . THR A 1 121 ? 18.778 7.686 -8.398 1.00 93.69 121 THR A N 1
ATOM 916 C CA . THR A 1 121 ? 17.545 6.955 -8.664 1.00 93.69 121 THR A CA 1
ATOM 917 C C . THR A 1 121 ? 16.355 7.743 -8.131 1.00 93.69 121 THR A C 1
ATOM 919 O O . THR A 1 121 ? 16.319 8.141 -6.966 1.00 93.69 121 THR A O 1
ATOM 922 N N . ALA A 1 122 ? 15.365 7.977 -8.995 1.00 94.88 122 ALA A N 1
ATOM 923 C CA . ALA A 1 122 ? 14.177 8.746 -8.643 1.00 94.88 122 ALA A CA 1
ATOM 924 C C . ALA A 1 122 ? 13.413 8.097 -7.480 1.00 94.88 122 ALA A C 1
ATOM 926 O O . ALA A 1 122 ? 13.245 6.877 -7.453 1.00 94.88 122 ALA A O 1
ATOM 927 N N . ALA A 1 123 ? 12.860 8.917 -6.581 1.00 95.12 123 ALA A N 1
ATOM 928 C CA . ALA A 1 123 ? 12.032 8.439 -5.471 1.00 95.12 123 ALA A CA 1
ATOM 929 C C . ALA A 1 123 ? 10.876 7.543 -5.951 1.00 95.12 123 ALA A C 1
ATOM 931 O O . ALA A 1 123 ? 10.624 6.497 -5.367 1.00 95.12 123 ALA A O 1
ATOM 932 N N . GLY A 1 124 ? 10.242 7.889 -7.079 1.00 96.12 124 GLY A N 1
ATOM 933 C CA . GLY A 1 124 ? 9.181 7.071 -7.674 1.00 96.12 124 GLY A CA 1
ATOM 934 C C . GLY A 1 124 ? 9.619 5.645 -8.034 1.00 96.12 124 GLY A C 1
ATOM 935 O O . GLY A 1 124 ? 8.847 4.712 -7.832 1.00 96.12 124 GLY A O 1
ATOM 936 N N . ALA A 1 125 ? 10.861 5.456 -8.492 1.00 97.06 125 ALA A N 1
ATOM 937 C CA . ALA A 1 125 ? 11.394 4.127 -8.790 1.00 97.06 125 ALA A CA 1
ATOM 938 C C . ALA A 1 125 ? 11.622 3.313 -7.508 1.00 97.06 125 ALA A C 1
ATOM 940 O O . ALA A 1 125 ? 11.305 2.127 -7.474 1.00 97.06 125 ALA A O 1
ATOM 941 N N . ARG A 1 126 ? 12.118 3.950 -6.437 1.00 97.38 126 ARG A N 1
ATOM 942 C CA . ARG A 1 126 ? 12.269 3.295 -5.127 1.00 97.38 126 ARG A CA 1
ATOM 943 C C . ARG A 1 126 ? 10.923 2.887 -4.542 1.00 97.38 126 ARG A C 1
ATOM 945 O O . ARG A 1 126 ? 10.761 1.731 -4.175 1.00 97.38 126 ARG A O 1
ATOM 952 N N . ILE A 1 127 ? 9.946 3.797 -4.552 1.00 97.44 127 ILE A N 1
ATOM 953 C CA . ILE A 1 127 ? 8.565 3.537 -4.114 1.00 97.44 127 ILE A CA 1
ATOM 954 C C . ILE A 1 127 ? 7.983 2.334 -4.863 1.00 97.44 127 ILE A C 1
ATOM 956 O O . ILE A 1 127 ? 7.414 1.441 -4.242 1.00 97.44 127 ILE A O 1
ATOM 960 N N . TYR A 1 128 ? 8.168 2.275 -6.186 1.00 97.81 128 TYR A N 1
ATOM 961 C CA . TYR A 1 128 ? 7.742 1.129 -6.987 1.00 97.81 128 TYR A CA 1
ATOM 962 C C . TYR A 1 128 ? 8.402 -0.177 -6.533 1.00 97.81 128 TYR A C 1
ATOM 964 O O . TYR A 1 128 ? 7.704 -1.168 -6.337 1.00 97.81 128 TYR A O 1
ATOM 972 N N . LEU A 1 129 ? 9.721 -0.192 -6.321 1.00 98.38 129 LEU A N 1
ATOM 973 C CA . LEU A 1 129 ? 10.419 -1.398 -5.871 1.00 98.38 129 LEU A CA 1
ATOM 974 C C . LEU A 1 129 ? 9.986 -1.833 -4.463 1.00 98.38 129 LEU A C 1
ATOM 976 O O . LEU A 1 129 ? 9.783 -3.025 -4.243 1.00 98.38 129 LEU A O 1
ATOM 980 N N . VAL A 1 130 ? 9.790 -0.894 -3.532 1.00 98.38 130 VAL A N 1
ATOM 981 C CA . VAL A 1 130 ? 9.274 -1.195 -2.185 1.00 98.38 130 VAL A CA 1
ATOM 982 C C . VAL A 1 130 ? 7.872 -1.791 -2.273 1.00 98.38 130 VAL A C 1
ATOM 984 O O . VAL A 1 130 ? 7.627 -2.834 -1.672 1.00 98.38 130 VAL A O 1
ATOM 987 N N . ARG A 1 131 ? 6.984 -1.208 -3.088 1.00 97.75 131 ARG A N 1
ATOM 988 C CA . ARG A 1 131 ? 5.649 -1.764 -3.343 1.00 97.75 131 ARG A CA 1
ATOM 989 C C . ARG A 1 131 ? 5.718 -3.171 -3.940 1.00 97.75 131 ARG A C 1
ATOM 991 O O . ARG A 1 131 ? 5.016 -4.063 -3.480 1.00 97.75 131 ARG A O 1
ATOM 998 N N . ARG A 1 132 ? 6.600 -3.403 -4.916 1.00 98.00 132 ARG A N 1
ATOM 999 C CA . ARG A 1 132 ? 6.810 -4.740 -5.490 1.00 98.00 132 ARG A CA 1
ATOM 1000 C C . ARG A 1 132 ? 7.262 -5.751 -4.440 1.00 98.00 132 ARG A C 1
ATOM 1002 O O . ARG A 1 132 ? 6.801 -6.883 -4.478 1.00 98.00 132 ARG A O 1
ATOM 1009 N N . VAL A 1 133 ? 8.125 -5.366 -3.496 1.00 98.25 133 VAL A N 1
ATOM 1010 C CA . VAL A 1 133 ? 8.496 -6.250 -2.379 1.00 98.25 133 VAL A CA 1
ATOM 1011 C C . VAL A 1 133 ? 7.312 -6.467 -1.435 1.00 98.25 133 VAL A C 1
ATOM 1013 O O . VAL A 1 133 ? 7.065 -7.609 -1.046 1.00 98.25 133 VAL A O 1
ATOM 1016 N N . ALA A 1 134 ? 6.548 -5.417 -1.120 1.00 97.12 134 ALA A N 1
ATOM 1017 C CA . ALA A 1 134 ? 5.340 -5.504 -0.302 1.00 97.12 134 ALA A CA 1
ATOM 1018 C C . ALA A 1 134 ? 4.320 -6.502 -0.870 1.00 97.12 134 ALA A C 1
ATOM 1020 O O . ALA A 1 134 ? 3.769 -7.293 -0.104 1.00 97.12 134 ALA A O 1
ATOM 1021 N N . ASP A 1 135 ? 4.147 -6.531 -2.190 1.00 95.44 135 ASP A N 1
ATOM 1022 C CA . ASP A 1 135 ? 3.218 -7.428 -2.887 1.00 95.44 135 ASP A CA 1
ATOM 1023 C C . ASP A 1 135 ? 3.814 -8.823 -3.194 1.00 95.44 135 ASP A C 1
ATOM 1025 O O . ASP A 1 135 ? 3.099 -9.717 -3.641 1.00 95.44 135 ASP A O 1
ATOM 1029 N N . SER A 1 136 ? 5.113 -9.039 -2.954 1.00 95.88 136 SER A N 1
ATOM 1030 C CA . SER A 1 136 ? 5.802 -10.296 -3.294 1.00 95.88 136 SER A CA 1
ATOM 1031 C C . SER A 1 136 ? 5.680 -11.386 -2.224 1.00 95.88 136 SER A C 1
ATOM 1033 O O . SER A 1 136 ? 5.557 -11.114 -1.029 1.00 95.88 136 SER A O 1
ATOM 1035 N N . ALA A 1 137 ? 5.866 -12.643 -2.627 1.00 93.69 137 ALA A N 1
ATOM 1036 C CA . ALA A 1 137 ? 5.968 -13.789 -1.714 1.00 93.69 137 ALA A CA 1
ATOM 1037 C C . ALA A 1 137 ? 7.395 -14.016 -1.160 1.00 93.69 137 ALA A C 1
ATOM 1039 O O . ALA A 1 137 ? 7.752 -15.133 -0.788 1.00 93.69 137 ALA A O 1
ATOM 1040 N N . ARG A 1 138 ? 8.255 -12.988 -1.153 1.00 93.88 138 ARG A N 1
ATOM 1041 C CA . ARG A 1 138 ? 9.637 -13.111 -0.669 1.00 93.88 138 ARG A CA 1
ATOM 1042 C C . ARG A 1 138 ? 9.680 -13.422 0.828 1.00 93.88 138 ARG A C 1
ATOM 1044 O O . ARG A 1 138 ? 9.101 -12.696 1.632 1.00 93.88 138 ARG A O 1
ATOM 1051 N N . GLU A 1 139 ? 10.454 -14.441 1.198 1.00 92.38 139 GLU A N 1
ATOM 1052 C CA . GLU A 1 139 ? 10.675 -14.834 2.600 1.00 92.38 139 GLU A CA 1
ATOM 1053 C C . GLU A 1 139 ? 11.340 -13.722 3.423 1.00 92.38 139 GLU A C 1
ATOM 1055 O O . GLU A 1 139 ? 11.065 -13.571 4.608 1.00 92.38 139 GLU A O 1
ATOM 1060 N N . ASP A 1 140 ? 12.199 -12.917 2.794 1.00 95.19 140 ASP A N 1
ATOM 1061 C CA . ASP A 1 140 ? 12.908 -11.808 3.435 1.00 95.19 140 ASP A CA 1
ATOM 1062 C C . ASP A 1 140 ? 12.153 -10.470 3.353 1.00 95.19 140 ASP A C 1
ATOM 1064 O O . ASP A 1 140 ? 12.703 -9.436 3.733 1.00 95.19 140 ASP A O 1
ATOM 1068 N N . ALA A 1 141 ? 10.903 -10.465 2.865 1.00 97.06 141 ALA A N 1
ATOM 1069 C CA . ALA A 1 141 ? 10.133 -9.236 2.679 1.00 97.06 141 ALA A CA 1
ATOM 1070 C C . ALA A 1 141 ? 9.963 -8.459 3.988 1.00 97.06 141 ALA A C 1
ATOM 1072 O O . ALA A 1 141 ? 10.147 -7.249 3.988 1.00 97.06 141 ALA A O 1
ATOM 1073 N N . VAL A 1 142 ? 9.661 -9.132 5.103 1.00 97.69 142 VAL A N 1
ATOM 1074 C CA . VAL A 1 142 ? 9.460 -8.469 6.405 1.00 97.69 142 VAL A CA 1
ATOM 1075 C C . VAL A 1 142 ? 10.696 -7.659 6.802 1.00 97.69 142 VAL A C 1
ATOM 1077 O O . VAL A 1 142 ? 10.600 -6.455 7.031 1.00 97.69 142 VAL A O 1
ATOM 1080 N N . GLU A 1 143 ? 11.872 -8.285 6.796 1.00 97.88 143 GLU A N 1
ATOM 1081 C CA . GLU A 1 143 ? 13.113 -7.621 7.202 1.00 97.88 143 GLU A CA 1
ATOM 1082 C C . GLU A 1 143 ? 13.557 -6.550 6.203 1.00 97.88 143 GLU A C 1
ATOM 1084 O O . GLU A 1 143 ? 14.005 -5.473 6.600 1.00 97.88 143 GLU A O 1
ATOM 1089 N N . PHE A 1 144 ? 13.368 -6.789 4.902 1.00 97.88 144 PHE A N 1
ATOM 1090 C CA . PHE A 1 144 ? 13.625 -5.767 3.892 1.00 97.88 144 PHE A CA 1
ATOM 1091 C C . PHE A 1 144 ? 12.742 -4.529 4.105 1.00 97.88 144 PHE A C 1
ATOM 1093 O O . PHE A 1 144 ? 13.247 -3.408 4.107 1.00 97.88 144 PHE A O 1
ATOM 1100 N N . LEU A 1 145 ? 11.431 -4.714 4.281 1.00 98.56 145 LEU A N 1
ATOM 1101 C CA . LEU A 1 145 ? 10.480 -3.613 4.436 1.00 98.56 145 LEU A CA 1
ATOM 1102 C C . LEU A 1 145 ? 10.696 -2.871 5.757 1.00 98.56 145 LEU A C 1
ATOM 1104 O O . LEU A 1 145 ? 10.615 -1.648 5.769 1.00 98.56 145 LEU A O 1
ATOM 1108 N N . ALA A 1 146 ? 11.035 -3.573 6.840 1.00 98.31 146 ALA A N 1
ATOM 1109 C CA . ALA A 1 146 ? 11.379 -2.945 8.113 1.00 98.31 146 ALA A CA 1
ATOM 1110 C C . ALA A 1 146 ? 12.633 -2.064 8.002 1.00 98.31 146 ALA A C 1
ATOM 1112 O O . ALA A 1 146 ? 12.628 -0.928 8.476 1.00 98.31 146 ALA A O 1
ATOM 1113 N N . ALA A 1 147 ? 13.679 -2.543 7.320 1.00 97.62 147 ALA A N 1
ATOM 1114 C CA . ALA A 1 147 ? 14.871 -1.739 7.057 1.00 97.62 147 ALA A CA 1
ATOM 1115 C C . ALA A 1 147 ? 14.542 -0.497 6.213 1.00 97.62 147 ALA A C 1
ATOM 1117 O O . ALA A 1 147 ? 14.973 0.607 6.536 1.00 97.62 147 ALA A O 1
ATOM 1118 N N . ARG A 1 148 ? 13.722 -0.653 5.165 1.00 96.88 148 ARG A N 1
ATOM 1119 C CA . ARG A 1 148 ? 13.278 0.479 4.336 1.00 96.88 148 ARG A CA 1
ATOM 1120 C C . ARG A 1 148 ? 12.436 1.476 5.109 1.00 96.88 148 ARG A C 1
ATOM 1122 O O . ARG A 1 148 ? 12.612 2.673 4.932 1.00 96.88 148 ARG A O 1
ATOM 1129 N N . LEU A 1 149 ? 11.557 0.996 5.977 1.00 97.62 149 LEU A N 1
ATOM 1130 C CA . LEU A 1 149 ? 10.740 1.856 6.815 1.00 97.62 149 LEU A CA 1
ATOM 1131 C C . LEU A 1 149 ? 11.599 2.722 7.750 1.00 97.62 149 LEU A C 1
ATOM 1133 O O . LEU A 1 149 ? 11.293 3.895 7.924 1.00 97.62 149 LEU A O 1
ATOM 1137 N N . ALA A 1 150 ? 12.671 2.161 8.315 1.00 96.69 150 ALA A N 1
ATOM 1138 C CA . ALA A 1 150 ? 13.588 2.890 9.192 1.00 96.69 150 ALA A CA 1
ATOM 1139 C C . ALA A 1 150 ? 14.429 3.952 8.458 1.00 96.69 150 ALA A C 1
ATOM 1141 O O . ALA A 1 150 ? 14.836 4.939 9.066 1.00 96.69 150 ALA A O 1
ATOM 1142 N N . GLU A 1 151 ? 14.707 3.749 7.169 1.00 94.69 151 GLU A N 1
ATOM 1143 C CA . GLU A 1 151 ? 15.504 4.665 6.341 1.00 94.69 151 GLU A CA 1
ATOM 1144 C C . GLU A 1 151 ? 14.659 5.725 5.617 1.00 94.69 151 GLU A C 1
ATOM 1146 O O . GLU A 1 151 ? 15.174 6.780 5.242 1.00 94.69 151 GLU A O 1
ATOM 1151 N N . ALA A 1 152 ? 13.382 5.434 5.367 1.00 94.12 152 ALA A N 1
ATOM 1152 C CA . ALA A 1 152 ? 12.496 6.307 4.616 1.00 94.12 152 ALA A CA 1
ATOM 1153 C C . ALA A 1 152 ? 12.115 7.567 5.408 1.00 94.12 152 ALA A C 1
ATOM 1155 O O . ALA A 1 152 ? 12.034 7.577 6.635 1.00 94.12 152 ALA A O 1
ATOM 1156 N N . GLU A 1 153 ? 11.810 8.640 4.677 1.00 92.00 153 GLU A N 1
ATOM 1157 C CA . GLU A 1 153 ? 11.245 9.854 5.263 1.00 92.00 153 GLU A CA 1
ATOM 1158 C C . GLU A 1 153 ? 9.903 9.542 5.942 1.00 92.00 153 GLU A C 1
ATOM 1160 O O . GLU A 1 153 ? 8.993 8.975 5.326 1.00 92.00 153 GLU A O 1
ATOM 1165 N N . ALA A 1 154 ? 9.777 9.920 7.216 1.00 89.06 154 ALA A N 1
ATOM 1166 C CA . ALA A 1 154 ? 8.568 9.700 7.999 1.00 89.06 154 ALA A CA 1
ATOM 1167 C C . ALA A 1 154 ? 7.354 10.377 7.340 1.00 89.06 154 ALA A C 1
ATOM 1169 O O . ALA A 1 154 ? 7.406 11.541 6.956 1.00 89.06 154 ALA A O 1
ATOM 1170 N N . GLY A 1 155 ? 6.254 9.633 7.191 1.00 85.19 155 GLY A N 1
ATOM 1171 C CA . GLY A 1 155 ? 5.052 10.104 6.487 1.00 85.19 155 GLY A CA 1
ATOM 1172 C C . GLY A 1 155 ? 5.182 10.149 4.957 1.00 85.19 155 GLY A C 1
ATOM 1173 O O . GLY A 1 155 ? 4.198 10.402 4.265 1.00 85.19 155 GLY A O 1
ATOM 1174 N N . GLY A 1 156 ? 6.365 9.862 4.407 1.00 92.12 156 GLY A N 1
ATOM 1175 C CA . GLY A 1 156 ? 6.595 9.786 2.972 1.00 92.12 156 GLY A CA 1
ATOM 1176 C C . GLY A 1 156 ? 5.959 8.553 2.326 1.00 92.12 156 GLY A C 1
ATOM 1177 O O . GLY A 1 156 ? 5.652 7.545 2.967 1.00 92.12 156 GLY A O 1
ATOM 1178 N N . ARG A 1 157 ? 5.804 8.599 0.998 1.00 93.75 157 ARG A N 1
ATOM 1179 C CA . ARG A 1 157 ? 5.176 7.504 0.243 1.00 93.75 157 ARG A CA 1
ATOM 1180 C C . ARG A 1 157 ? 5.963 6.191 0.310 1.00 93.75 157 ARG A C 1
ATOM 1182 O O . ARG A 1 157 ? 5.357 5.127 0.309 1.00 93.75 157 ARG A O 1
ATOM 1189 N N . GLU A 1 158 ? 7.290 6.257 0.381 1.00 96.00 158 GLU A N 1
ATOM 1190 C CA . GLU A 1 158 ? 8.143 5.068 0.525 1.00 96.00 158 GLU A CA 1
ATOM 1191 C C . GLU A 1 158 ? 7.903 4.374 1.878 1.00 96.00 158 GLU A C 1
ATOM 1193 O O . GLU A 1 158 ? 7.692 3.161 1.912 1.00 96.00 158 GLU A O 1
ATOM 1198 N N . ALA A 1 159 ? 7.815 5.152 2.967 1.00 96.62 159 ALA A N 1
ATOM 1199 C CA . ALA A 1 159 ? 7.458 4.652 4.295 1.00 96.62 159 ALA A CA 1
ATOM 1200 C C . ALA A 1 159 ? 6.048 4.040 4.313 1.00 96.62 159 ALA A C 1
ATOM 1202 O O . ALA A 1 159 ? 5.846 2.983 4.910 1.00 96.62 159 ALA A O 1
ATOM 1203 N N . TYR A 1 160 ? 5.088 4.656 3.612 1.00 96.62 160 TYR A N 1
ATOM 1204 C CA . TYR A 1 160 ? 3.742 4.100 3.469 1.00 96.62 160 TYR A CA 1
ATOM 1205 C C . TYR A 1 160 ? 3.745 2.723 2.791 1.00 96.62 160 TYR A C 1
ATOM 1207 O O . TYR A 1 160 ? 3.135 1.800 3.321 1.00 96.62 160 TYR A O 1
ATOM 1215 N N . GLU A 1 161 ? 4.424 2.550 1.649 1.00 97.94 161 GLU A N 1
ATOM 1216 C CA . GLU A 1 161 ? 4.455 1.248 0.957 1.00 97.94 161 GLU A CA 1
ATOM 1217 C C . GLU A 1 161 ? 5.149 0.170 1.804 1.00 97.94 161 GLU A C 1
ATOM 1219 O O . GLU A 1 161 ? 4.706 -0.981 1.833 1.00 97.94 161 GLU A O 1
ATOM 1224 N N . ALA A 1 162 ? 6.201 0.547 2.540 1.00 98.38 162 ALA A N 1
ATOM 1225 C CA . ALA A 1 162 ? 6.879 -0.353 3.465 1.00 98.38 162 ALA A CA 1
ATOM 1226 C C . ALA A 1 162 ? 5.952 -0.797 4.607 1.00 98.38 162 ALA A C 1
ATOM 1228 O O . ALA A 1 162 ? 5.790 -1.993 4.855 1.00 98.38 162 ALA A O 1
ATOM 1229 N N . ALA A 1 163 ? 5.284 0.159 5.254 1.00 98.12 163 ALA A N 1
ATOM 1230 C CA . ALA A 1 163 ? 4.348 -0.112 6.336 1.00 98.12 163 ALA A CA 1
ATOM 1231 C C . ALA A 1 163 ? 3.118 -0.892 5.857 1.00 98.12 163 ALA A C 1
ATOM 1233 O O . ALA A 1 163 ? 2.685 -1.821 6.532 1.00 98.12 163 ALA A O 1
ATOM 1234 N N . ARG A 1 164 ? 2.596 -0.594 4.661 1.00 97.25 164 ARG A N 1
ATOM 1235 C CA . ARG A 1 164 ? 1.540 -1.384 4.018 1.00 97.25 164 ARG A CA 1
ATOM 1236 C C . ARG A 1 164 ? 1.968 -2.846 3.905 1.00 97.25 164 ARG A C 1
ATOM 1238 O O . ARG A 1 164 ? 1.258 -3.716 4.391 1.00 97.25 164 ARG A O 1
ATOM 1245 N N . GLY A 1 165 ? 3.135 -3.127 3.326 1.00 97.31 165 GLY A N 1
ATOM 1246 C CA . GLY A 1 165 ? 3.615 -4.504 3.178 1.00 97.31 165 GLY A CA 1
ATOM 1247 C C . GLY A 1 165 ? 3.834 -5.234 4.508 1.00 97.31 165 GLY A C 1
ATOM 1248 O O . GLY A 1 165 ? 3.528 -6.423 4.608 1.00 97.31 165 GLY A O 1
ATOM 1249 N N . LEU A 1 166 ? 4.314 -4.534 5.537 1.00 97.81 166 LEU A N 1
ATOM 1250 C CA . LEU A 1 166 ? 4.427 -5.069 6.897 1.00 97.81 166 LEU A CA 1
ATOM 1251 C C . LEU A 1 166 ? 3.050 -5.384 7.500 1.00 97.81 166 LEU A C 1
ATOM 1253 O O . LEU A 1 166 ? 2.856 -6.460 8.064 1.00 97.81 166 LEU A O 1
ATOM 1257 N N . ALA A 1 167 ? 2.065 -4.503 7.308 1.00 97.12 167 ALA A N 1
ATOM 1258 C CA . ALA A 1 167 ? 0.716 -4.716 7.817 1.00 97.12 167 ALA A CA 1
ATOM 1259 C C . ALA A 1 167 ? 0.012 -5.911 7.171 1.00 97.12 167 ALA A C 1
ATOM 1261 O O . ALA A 1 167 ? -0.631 -6.688 7.872 1.00 97.12 167 ALA A O 1
ATOM 1262 N N . LEU A 1 168 ? 0.200 -6.110 5.862 1.00 94.62 168 LEU A N 1
ATOM 1263 C CA . LEU A 1 168 ? -0.289 -7.293 5.141 1.00 94.62 168 LEU A CA 1
ATOM 1264 C C . LEU A 1 168 ? 0.277 -8.613 5.690 1.00 94.62 168 LEU A C 1
ATOM 1266 O O . LEU A 1 168 ? -0.271 -9.675 5.421 1.00 94.62 168 LEU A O 1
ATOM 1270 N N . ARG A 1 169 ? 1.378 -8.549 6.445 1.00 94.81 169 ARG A N 1
ATOM 1271 C CA . ARG A 1 169 ? 2.052 -9.693 7.072 1.00 94.81 169 ARG A CA 1
ATOM 1272 C C . ARG A 1 169 ? 1.848 -9.745 8.586 1.00 94.81 169 ARG A C 1
ATOM 1274 O O . ARG A 1 169 ? 2.481 -10.553 9.253 1.00 94.81 169 ARG A O 1
ATOM 1281 N N . GLY A 1 170 ? 0.981 -8.891 9.130 1.00 95.56 170 GLY A N 1
ATOM 1282 C CA . GLY A 1 170 ? 0.669 -8.879 10.554 1.00 95.56 170 GLY A CA 1
ATOM 1283 C C . GLY A 1 170 ? 1.743 -8.259 11.451 1.00 95.56 170 GLY A C 1
ATOM 1284 O O . GLY A 1 170 ? 1.725 -8.503 12.652 1.00 95.56 170 GLY A O 1
ATOM 1285 N N . ASP A 1 171 ? 2.676 -7.477 10.905 1.00 97.25 171 ASP A N 1
ATOM 1286 C CA . ASP A 1 171 ? 3.782 -6.907 11.679 1.00 97.25 171 ASP A CA 1
ATOM 1287 C C . ASP A 1 171 ? 3.415 -5.546 12.295 1.00 97.25 171 ASP A C 1
ATOM 1289 O O . ASP A 1 171 ? 3.077 -4.588 11.591 1.00 97.25 171 ASP A O 1
ATOM 1293 N N . GLU A 1 172 ? 3.483 -5.447 13.627 1.00 97.31 172 GLU A N 1
ATOM 1294 C CA . GLU A 1 172 ? 3.066 -4.254 14.376 1.00 97.31 172 GLU A CA 1
ATOM 1295 C C . GLU A 1 172 ? 3.921 -3.010 14.095 1.00 97.31 172 GLU A C 1
ATOM 1297 O O . GLU A 1 172 ? 3.439 -1.889 14.289 1.00 97.31 172 GLU A O 1
ATOM 1302 N N . ARG A 1 173 ? 5.145 -3.167 13.564 1.00 97.19 173 ARG A N 1
ATOM 1303 C CA . ARG A 1 173 ? 6.001 -2.039 13.144 1.00 97.19 173 ARG A CA 1
ATOM 1304 C C . ARG A 1 173 ? 5.321 -1.162 12.088 1.00 97.19 173 ARG A C 1
ATOM 1306 O O . ARG A 1 173 ? 5.682 0.001 11.927 1.00 97.19 173 ARG A O 1
ATOM 1313 N N . ALA A 1 174 ? 4.315 -1.690 11.390 1.00 97.44 174 ALA A N 1
ATOM 1314 C CA . ALA A 1 174 ? 3.520 -0.956 10.416 1.00 97.44 174 ALA A CA 1
ATOM 1315 C C . ALA A 1 174 ? 2.594 0.117 11.011 1.00 97.44 174 ALA A C 1
ATOM 1317 O O . ALA A 1 174 ? 2.196 1.039 10.298 1.00 97.44 174 ALA A O 1
ATOM 1318 N N . LEU A 1 175 ? 2.191 -0.003 12.280 1.00 96.88 175 LEU A N 1
ATOM 1319 C CA . LEU A 1 175 ? 1.038 0.743 12.796 1.00 96.88 175 LEU A CA 1
ATOM 1320 C C . LEU A 1 175 ? 1.291 2.249 12.902 1.00 96.88 175 LEU A C 1
ATOM 1322 O O . LEU A 1 175 ? 0.443 3.031 12.477 1.00 96.88 175 LEU A O 1
ATOM 1326 N N . ASP A 1 176 ? 2.438 2.670 13.438 1.00 95.12 176 ASP A N 1
ATOM 1327 C CA . ASP A 1 176 ? 2.762 4.097 13.584 1.00 95.12 176 ASP A CA 1
ATOM 1328 C C . ASP A 1 176 ? 2.911 4.826 12.238 1.00 95.12 176 ASP A C 1
ATOM 1330 O O . ASP A 1 176 ? 2.265 5.861 12.050 1.00 95.12 176 ASP A O 1
ATOM 1334 N N . PRO A 1 177 ? 3.662 4.296 11.255 1.00 95.19 177 PRO A N 1
ATOM 1335 C CA . PRO A 1 177 ? 3.730 4.916 9.935 1.00 95.19 177 PRO A CA 1
ATOM 1336 C C . PRO A 1 177 ? 2.379 4.948 9.212 1.00 95.19 177 PRO A C 1
ATOM 1338 O O . PRO A 1 177 ? 2.072 5.930 8.536 1.00 95.19 177 PRO A O 1
ATOM 1341 N N . LEU A 1 178 ? 1.551 3.904 9.353 1.00 96.56 178 LEU A N 1
ATOM 1342 C CA . LEU A 1 178 ? 0.207 3.907 8.771 1.00 96.56 178 LEU A CA 1
ATOM 1343 C C . LEU A 1 178 ? -0.685 4.956 9.433 1.00 96.56 178 LEU A C 1
ATOM 1345 O O . LEU A 1 178 ? -1.393 5.662 8.723 1.00 96.56 178 LEU A O 1
ATOM 1349 N N . LEU A 1 179 ? -0.630 5.120 10.758 1.00 95.31 179 LEU A N 1
ATOM 1350 C CA . LEU A 1 179 ? -1.339 6.210 11.434 1.00 95.31 179 LEU A CA 1
ATOM 1351 C C . LEU A 1 179 ? -0.918 7.573 10.886 1.00 95.31 179 LEU A C 1
ATOM 1353 O O . LEU A 1 179 ? -1.792 8.368 10.556 1.00 95.31 179 LEU A O 1
ATOM 1357 N N . ALA A 1 180 ? 0.387 7.810 10.728 1.00 92.44 180 ALA A N 1
ATOM 1358 C CA . ALA A 1 180 ? 0.906 9.053 10.160 1.00 92.44 180 ALA A CA 1
ATOM 1359 C C . ALA A 1 180 ? 0.448 9.281 8.706 1.00 92.44 180 ALA A C 1
ATOM 1361 O O . ALA A 1 180 ? 0.190 10.409 8.301 1.00 92.44 180 ALA A O 1
ATOM 1362 N N . ALA A 1 181 ? 0.292 8.223 7.908 1.00 92.25 181 ALA A N 1
ATOM 1363 C CA . ALA A 1 181 ? -0.284 8.349 6.569 1.00 92.25 181 ALA A CA 1
ATOM 1364 C C . ALA A 1 181 ? -1.794 8.663 6.610 1.00 92.25 181 ALA A C 1
ATOM 1366 O O . ALA A 1 181 ? -2.312 9.383 5.758 1.00 92.25 181 ALA A O 1
ATOM 1367 N N . LEU A 1 182 ? -2.511 8.141 7.609 1.00 94.06 182 LEU A N 1
ATOM 1368 C CA . LEU A 1 182 ? -3.961 8.301 7.770 1.00 94.06 182 LEU A CA 1
ATOM 1369 C C . LEU A 1 182 ? -4.379 9.640 8.387 1.00 94.06 182 LEU A C 1
ATOM 1371 O O . LEU A 1 182 ? -5.573 9.969 8.354 1.00 94.06 182 LEU A O 1
ATOM 1375 N N . THR A 1 183 ? -3.435 10.402 8.938 1.00 89.62 183 THR A N 1
ATOM 1376 C CA . THR A 1 183 ? -3.636 11.796 9.353 1.00 89.62 183 THR A CA 1
ATOM 1377 C C . THR A 1 183 ? -3.496 12.793 8.200 1.00 89.62 183 THR A C 1
ATOM 1379 O O . THR A 1 183 ? -4.010 13.903 8.310 1.00 89.62 183 THR A O 1
ATOM 1382 N N . GLY A 1 184 ? -2.871 12.392 7.084 1.00 84.56 184 GLY A N 1
ATOM 1383 C CA . GLY A 1 184 ? -2.699 13.209 5.877 1.00 84.56 184 GLY A CA 1
ATOM 1384 C C . GLY A 1 184 ? -3.995 13.476 5.093 1.00 84.56 184 GLY A C 1
ATOM 1385 O O . GLY A 1 184 ? -5.098 13.498 5.648 1.00 84.56 184 GLY A O 1
ATOM 1386 N N . ASP A 1 185 ? -3.884 13.670 3.773 1.00 86.56 185 ASP A N 1
ATOM 1387 C CA . ASP A 1 185 ? -5.026 13.957 2.886 1.00 86.56 185 ASP A CA 1
ATOM 1388 C C . ASP A 1 185 ? -5.899 12.716 2.622 1.00 86.56 185 ASP A C 1
ATOM 1390 O O . ASP A 1 185 ? -5.993 12.169 1.522 1.00 86.56 185 ASP A O 1
ATOM 1394 N N . TRP A 1 186 ? -6.584 12.267 3.673 1.00 89.00 186 TRP A N 1
ATOM 1395 C CA . TRP A 1 186 ? -7.482 11.120 3.628 1.00 89.00 186 TRP A CA 1
ATOM 1396 C C . TRP A 1 186 ? -8.575 11.268 2.569 1.00 89.00 186 TRP A C 1
ATOM 1398 O O . TRP A 1 186 ? -8.985 10.274 1.982 1.00 89.00 186 TRP A O 1
ATOM 1408 N N . ARG A 1 187 ? -9.070 12.485 2.311 1.00 88.38 187 ARG A N 1
ATOM 1409 C CA . ARG A 1 187 ? -10.134 12.689 1.316 1.00 88.38 187 ARG A CA 1
ATOM 1410 C C . ARG A 1 187 ? -9.666 12.293 -0.079 1.00 88.38 187 ARG A C 1
ATOM 1412 O O . ARG A 1 187 ? -10.447 11.698 -0.812 1.00 88.38 187 ARG A O 1
ATOM 1419 N N . HIS A 1 188 ? -8.415 12.598 -0.411 1.00 90.31 188 HIS A N 1
ATOM 1420 C CA . HIS A 1 188 ? -7.824 12.229 -1.689 1.00 90.31 188 HIS A CA 1
ATOM 1421 C C . HIS A 1 188 ? -7.384 10.757 -1.736 1.00 90.31 188 HIS A C 1
ATOM 1423 O O . HIS A 1 188 ? -7.575 10.086 -2.746 1.00 90.31 188 HIS A O 1
ATOM 1429 N N . ASP A 1 189 ? -6.819 10.236 -0.643 1.00 91.19 189 ASP A N 1
ATOM 1430 C CA . ASP A 1 189 ? -6.174 8.917 -0.632 1.00 91.19 189 ASP A CA 1
ATOM 1431 C C . ASP A 1 189 ? -7.075 7.742 -0.208 1.00 91.19 189 ASP A C 1
ATOM 1433 O O . ASP A 1 189 ? -6.688 6.586 -0.406 1.00 91.19 189 ASP A O 1
ATOM 1437 N N . ARG A 1 190 ? -8.259 7.988 0.375 1.00 92.88 190 ARG A N 1
ATOM 1438 C CA . ARG A 1 190 ? -9.091 6.945 1.013 1.00 92.88 190 ARG A CA 1
ATOM 1439 C C . ARG A 1 190 ? -9.369 5.735 0.129 1.00 92.88 190 ARG A C 1
ATOM 1441 O O . ARG A 1 190 ? -9.274 4.618 0.622 1.00 92.88 190 ARG A O 1
ATOM 1448 N N . ASP A 1 191 ? -9.697 5.928 -1.146 1.00 93.31 191 ASP A N 1
ATOM 1449 C CA . ASP A 1 191 ? -10.129 4.826 -2.014 1.00 93.31 191 ASP A CA 1
ATOM 1450 C C . ASP A 1 191 ? -8.947 3.940 -2.383 1.00 93.31 191 ASP A C 1
ATOM 1452 O O . ASP A 1 191 ? -9.031 2.715 -2.311 1.00 93.31 191 ASP A O 1
ATOM 1456 N N . ARG A 1 192 ? -7.800 4.565 -2.660 1.00 93.62 192 ARG A N 1
ATOM 1457 C CA . ARG A 1 192 ? -6.538 3.861 -2.871 1.00 93.62 192 ARG A CA 1
ATOM 1458 C C . ARG A 1 192 ? -6.127 3.086 -1.620 1.00 93.62 192 ARG A C 1
ATOM 1460 O O . ARG A 1 192 ? -5.826 1.905 -1.724 1.00 93.62 192 ARG A O 1
ATOM 1467 N N . ILE A 1 193 ? -6.144 3.725 -0.446 1.00 94.94 193 ILE A N 1
ATOM 1468 C CA . ILE A 1 193 ? -5.765 3.069 0.814 1.00 94.94 193 ILE A CA 1
ATOM 1469 C C . ILE A 1 193 ? -6.736 1.929 1.150 1.00 94.94 193 ILE A C 1
ATOM 1471 O O . ILE A 1 193 ? -6.300 0.868 1.572 1.00 94.94 193 ILE A O 1
ATOM 1475 N N . ARG A 1 194 ? -8.047 2.099 0.956 1.00 94.25 194 ARG A N 1
ATOM 1476 C CA . ARG A 1 194 ? -9.026 1.018 1.163 1.00 94.25 194 ARG A CA 1
ATOM 1477 C C . ARG A 1 194 ? -8.764 -0.152 0.213 1.00 94.25 194 ARG A C 1
ATOM 1479 O O . ARG A 1 194 ? -8.764 -1.292 0.664 1.00 94.25 194 ARG A O 1
ATOM 1486 N N . ALA A 1 195 ? -8.493 0.124 -1.064 1.00 93.88 195 ALA A N 1
ATOM 1487 C CA . ALA A 1 195 ? -8.164 -0.901 -2.054 1.00 93.88 195 ALA A CA 1
ATOM 1488 C C . ALA A 1 195 ? -6.869 -1.653 -1.706 1.00 93.88 195 ALA A C 1
ATOM 1490 O O . ALA A 1 195 ? -6.806 -2.869 -1.857 1.00 93.88 195 ALA A O 1
ATOM 1491 N N . ASP A 1 196 ? -5.869 -0.947 -1.174 1.00 94.56 196 ASP A N 1
ATOM 1492 C CA . ASP A 1 196 ? -4.590 -1.518 -0.741 1.00 94.56 196 ASP A CA 1
ATOM 1493 C C . ASP A 1 196 ? -4.744 -2.576 0.373 1.00 94.56 196 ASP A C 1
ATOM 1495 O O . ASP A 1 196 ? -3.868 -3.432 0.509 1.00 94.56 196 ASP A O 1
ATOM 1499 N N . PHE A 1 197 ? -5.842 -2.520 1.139 1.00 94.00 197 PHE A N 1
ATOM 1500 C CA . PHE A 1 197 ? -6.192 -3.434 2.234 1.00 94.00 197 PHE A CA 1
ATOM 1501 C C . PHE A 1 197 ? -7.469 -4.248 1.939 1.00 94.00 197 PHE A C 1
ATOM 1503 O O . PHE A 1 197 ? -8.023 -4.899 2.826 1.00 94.00 197 PHE A O 1
ATOM 1510 N N . ALA A 1 198 ? -7.971 -4.230 0.704 1.00 90.31 198 ALA A N 1
ATOM 1511 C CA . ALA A 1 198 ? -9.141 -5.014 0.338 1.00 90.31 198 ALA A CA 1
ATOM 1512 C C . ALA A 1 198 ? -8.790 -6.511 0.289 1.00 90.31 198 ALA A C 1
ATOM 1514 O O . ALA A 1 198 ? -7.814 -6.909 -0.343 1.00 90.31 198 ALA A O 1
ATOM 1515 N N . GLY A 1 199 ? -9.598 -7.349 0.945 1.00 83.12 199 GLY A N 1
ATOM 1516 C CA . GLY A 1 199 ? -9.433 -8.809 0.920 1.00 83.12 199 GLY A CA 1
ATOM 1517 C C . GLY A 1 199 ? -8.260 -9.352 1.743 1.00 83.12 199 GLY A C 1
ATOM 1518 O O . GLY A 1 199 ? -7.909 -10.519 1.586 1.00 83.12 199 GLY A O 1
ATOM 1519 N N . ILE A 1 200 ? -7.654 -8.535 2.608 1.00 84.62 200 ILE A N 1
ATOM 1520 C CA . ILE A 1 200 ? -6.570 -8.988 3.484 1.00 84.62 200 ILE A CA 1
ATOM 1521 C C . ILE A 1 200 ? -7.115 -9.844 4.625 1.00 84.62 200 ILE A C 1
ATOM 1523 O O . ILE A 1 200 ? -8.247 -9.651 5.080 1.00 84.62 200 ILE A O 1
ATOM 1527 N N . GLU A 1 201 ? -6.286 -10.753 5.135 1.00 85.12 201 GLU A N 1
ATOM 1528 C CA . GLU A 1 201 ? -6.604 -11.455 6.372 1.00 85.12 201 GLU A CA 1
ATOM 1529 C C . GLU A 1 201 ? -6.646 -10.454 7.534 1.00 85.12 201 GLU A C 1
ATOM 1531 O O . GLU A 1 201 ? -5.673 -9.761 7.842 1.00 85.12 201 GLU A O 1
ATOM 1536 N N . ARG A 1 202 ? -7.811 -10.365 8.172 1.00 88.19 202 ARG A N 1
ATOM 1537 C CA . ARG A 1 202 ? -8.038 -9.529 9.350 1.00 88.19 202 ARG A CA 1
ATOM 1538 C C . ARG A 1 202 ? -7.708 -10.320 10.607 1.00 88.19 202 ARG A C 1
ATOM 1540 O O . ARG A 1 202 ? -8.023 -11.501 10.693 1.00 88.19 202 ARG A O 1
ATOM 1547 N N . GLY A 1 203 ? -7.151 -9.655 11.619 1.00 88.38 203 GLY A N 1
ATOM 1548 C CA . GLY A 1 203 ? -6.896 -10.290 12.918 1.00 88.38 203 GLY A CA 1
ATOM 1549 C C . GLY A 1 203 ? -5.494 -10.076 13.474 1.00 88.38 203 GLY A C 1
ATOM 1550 O O . GLY A 1 203 ? -5.415 -9.576 14.598 1.00 88.38 203 GLY A O 1
ATOM 1551 N N . PRO A 1 204 ? -4.409 -10.362 12.725 1.00 95.06 204 PRO A N 1
ATOM 1552 C CA . PRO A 1 204 ? -3.044 -10.311 13.259 1.00 95.06 204 PRO A CA 1
ATOM 1553 C C . PRO A 1 204 ? -2.695 -8.985 13.947 1.00 95.06 204 PRO A C 1
ATOM 1555 O O . PRO A 1 204 ? -2.110 -8.974 15.022 1.00 95.06 204 PRO A O 1
ATOM 1558 N N . LEU A 1 205 ? -3.154 -7.862 13.386 1.00 96.94 205 LEU A N 1
ATOM 1559 C CA . LEU A 1 205 ? -2.948 -6.523 13.948 1.00 96.94 205 LEU A CA 1
ATOM 1560 C C . LEU A 1 205 ? -4.132 -5.989 14.756 1.00 96.94 205 LEU A C 1
ATOM 1562 O O . LEU A 1 205 ? -4.091 -4.860 15.244 1.00 96.94 205 LEU A O 1
ATOM 1566 N N . SER A 1 206 ? -5.211 -6.757 14.902 1.00 97.00 206 SER A N 1
ATOM 1567 C CA . SER A 1 206 ? -6.473 -6.229 15.415 1.00 97.00 206 SER A CA 1
ATOM 1568 C C . SER A 1 206 ? -6.384 -5.783 16.871 1.00 97.00 206 SER A C 1
ATOM 1570 O O . SER A 1 206 ? -7.011 -4.786 17.227 1.00 97.00 206 SER A O 1
ATOM 1572 N N . VAL A 1 207 ? -5.649 -6.508 17.720 1.00 98.06 207 VAL A N 1
ATOM 1573 C CA . VAL A 1 207 ? -5.492 -6.156 19.142 1.00 98.06 207 VAL A CA 1
ATOM 1574 C C . VAL A 1 207 ? -4.704 -4.857 19.278 1.00 98.06 207 VAL A C 1
ATOM 1576 O O . VAL A 1 207 ? -5.145 -3.934 19.966 1.00 98.06 207 VAL A O 1
ATOM 1579 N N . ALA A 1 208 ? -3.582 -4.752 18.567 1.00 98.19 208 ALA A N 1
ATOM 1580 C CA . ALA A 1 208 ? -2.748 -3.562 18.571 1.00 98.19 208 ALA A CA 1
ATOM 1581 C C . ALA A 1 208 ? -3.481 -2.351 17.967 1.00 98.19 208 ALA A C 1
ATOM 1583 O O . ALA A 1 208 ? -3.504 -1.280 18.574 1.00 98.19 208 ALA A O 1
ATOM 1584 N N . ALA A 1 209 ? -4.192 -2.518 16.845 1.00 98.19 209 ALA A N 1
ATOM 1585 C CA . ALA A 1 209 ? -5.025 -1.465 16.261 1.00 98.19 209 ALA A CA 1
ATOM 1586 C C . ALA A 1 209 ? -6.129 -0.997 17.228 1.00 98.19 209 ALA A C 1
ATOM 1588 O O . ALA A 1 209 ? -6.344 0.203 17.396 1.00 98.19 209 ALA A O 1
ATOM 1589 N N . ALA A 1 210 ? -6.782 -1.923 17.937 1.00 98.38 210 ALA A N 1
ATOM 1590 C CA . ALA A 1 210 ? -7.767 -1.595 18.965 1.00 98.38 210 ALA A CA 1
ATOM 1591 C C . ALA A 1 210 ? -7.153 -0.825 20.143 1.00 98.38 210 ALA A C 1
ATOM 1593 O O . ALA A 1 210 ? -7.774 0.092 20.681 1.00 98.38 210 ALA A O 1
ATOM 1594 N N . ALA A 1 211 ? -5.925 -1.160 20.546 1.00 98.44 211 ALA A N 1
ATOM 1595 C CA . ALA A 1 211 ? -5.196 -0.399 21.555 1.00 98.44 211 ALA A CA 1
ATOM 1596 C C . ALA A 1 211 ? -4.936 1.046 21.094 1.00 98.44 211 ALA A C 1
ATOM 1598 O O . ALA A 1 211 ? -5.124 1.971 21.884 1.00 98.44 211 ALA A O 1
ATOM 1599 N N . ARG A 1 212 ? -4.619 1.267 19.808 1.00 98.25 212 ARG A N 1
ATOM 1600 C CA . ARG A 1 212 ? -4.491 2.623 19.239 1.00 98.25 212 ARG A CA 1
ATOM 1601 C C . ARG A 1 212 ? -5.806 3.397 19.267 1.00 98.25 212 ARG A C 1
ATOM 1603 O O . ARG A 1 212 ? -5.785 4.587 19.560 1.00 98.25 212 ARG A O 1
ATOM 1610 N N . VAL A 1 213 ? -6.945 2.742 19.021 1.00 98.50 213 VAL A N 1
ATOM 1611 C CA . VAL A 1 213 ? -8.272 3.374 19.159 1.00 98.50 213 VAL A CA 1
ATOM 1612 C C . VAL A 1 213 ? -8.510 3.832 20.599 1.00 98.50 213 VAL A C 1
ATOM 1614 O O . VAL A 1 213 ? -8.876 4.984 20.815 1.00 98.50 213 VAL A O 1
ATOM 1617 N N . ARG A 1 214 ? -8.240 2.970 21.588 1.00 98.31 214 ARG A N 1
ATOM 1618 C CA . ARG A 1 214 ? -8.433 3.287 23.017 1.00 98.31 214 ARG A CA 1
ATOM 1619 C C . ARG A 1 214 ? -7.496 4.390 23.517 1.00 98.31 214 ARG A C 1
ATOM 1621 O O . ARG A 1 214 ? -7.892 5.193 24.354 1.00 98.31 214 ARG A O 1
ATOM 1628 N N . ALA A 1 215 ? -6.260 4.419 23.022 1.00 97.88 215 ALA A N 1
ATOM 1629 C CA . ALA A 1 215 ? -5.252 5.390 23.436 1.00 97.88 215 ALA A CA 1
ATOM 1630 C C . ALA A 1 215 ? -5.384 6.752 22.732 1.00 97.88 215 ALA A C 1
ATOM 1632 O O . ALA A 1 215 ? -4.818 7.735 23.209 1.00 97.88 215 ALA A O 1
ATOM 1633 N N . ALA A 1 216 ? -6.104 6.832 21.609 1.00 97.50 216 ALA A N 1
ATOM 1634 C CA . ALA A 1 216 ? -6.165 8.033 20.784 1.00 97.50 216 ALA A CA 1
ATOM 1635 C C . ALA A 1 216 ? -6.786 9.228 21.525 1.00 97.50 216 ALA A C 1
ATOM 1637 O O . ALA A 1 216 ? -7.950 9.201 21.924 1.00 97.50 216 ALA A O 1
ATOM 1638 N N . GLN A 1 217 ? -6.013 10.310 21.640 1.00 95.31 217 GLN A N 1
ATOM 1639 C CA . GLN A 1 217 ? -6.446 11.576 22.229 1.00 95.31 217 GLN A CA 1
ATOM 1640 C C . GLN A 1 217 ? -6.511 12.671 21.167 1.00 95.31 217 GLN A C 1
ATOM 1642 O O . GLN A 1 217 ? -5.633 12.790 20.316 1.00 95.31 217 GLN A O 1
ATOM 1647 N N . GLY A 1 218 ? -7.550 13.500 21.238 1.00 96.44 218 GLY A N 1
ATOM 1648 C CA . GLY A 1 218 ? -7.788 14.549 20.253 1.00 96.44 218 GLY A CA 1
ATOM 1649 C C . GLY A 1 218 ? -8.416 14.034 18.956 1.00 96.44 218 GLY A C 1
ATOM 1650 O O . GLY A 1 218 ? -8.448 12.843 18.646 1.00 96.44 218 GLY A O 1
ATOM 1651 N N . ARG A 1 219 ? -8.981 14.967 18.192 1.00 96.56 219 ARG A N 1
ATOM 1652 C CA . ARG A 1 219 ? -9.796 14.665 17.010 1.00 96.56 219 ARG A CA 1
ATOM 1653 C C . ARG A 1 219 ? -9.031 13.891 15.935 1.00 96.56 219 ARG A C 1
ATOM 1655 O O . ARG A 1 219 ? -9.527 12.887 15.438 1.00 96.56 219 ARG A O 1
ATOM 1662 N N . GLU A 1 220 ? -7.841 14.356 15.581 1.00 96.25 220 GLU A N 1
ATOM 1663 C CA . GLU A 1 220 ? -7.047 13.803 14.481 1.00 96.25 220 GLU A CA 1
ATOM 1664 C C . GLU A 1 220 ? -6.591 12.366 14.757 1.00 96.25 220 GLU A C 1
ATOM 1666 O O . GLU A 1 220 ? -6.836 11.479 13.939 1.00 96.25 220 GLU A O 1
ATOM 1671 N N . ALA A 1 221 ? -6.041 12.109 15.949 1.00 96.69 221 ALA A N 1
ATOM 1672 C CA . ALA A 1 221 ? -5.621 10.770 16.353 1.00 96.69 221 ALA A CA 1
ATOM 1673 C C . ALA A 1 221 ? -6.799 9.786 16.404 1.00 96.69 221 ALA A C 1
ATOM 1675 O O . ALA A 1 221 ? -6.647 8.640 15.988 1.00 96.69 221 ALA A O 1
ATOM 1676 N N . ARG A 1 222 ? -7.983 10.225 16.864 1.00 98.06 222 ARG A N 1
ATOM 1677 C CA . ARG A 1 222 ? -9.201 9.393 16.862 1.00 98.06 222 ARG A CA 1
ATOM 1678 C C . ARG A 1 222 ? -9.650 9.038 15.448 1.00 98.06 222 ARG A C 1
ATOM 1680 O O . ARG A 1 222 ? -9.992 7.891 15.186 1.00 98.06 222 ARG A O 1
ATOM 1687 N N . LEU A 1 223 ? -9.624 9.995 14.520 1.00 97.75 223 LEU A N 1
ATOM 1688 C CA . LEU A 1 223 ? -9.959 9.724 13.120 1.00 97.75 223 LEU A CA 1
ATOM 1689 C C . LEU A 1 223 ? -8.968 8.738 12.487 1.00 97.75 223 LEU A C 1
ATOM 1691 O O . LEU A 1 223 ? -9.393 7.779 11.846 1.00 97.75 223 LEU A O 1
ATOM 1695 N N . ALA A 1 224 ? -7.664 8.949 12.678 1.00 97.56 224 ALA A N 1
ATOM 1696 C CA . ALA A 1 224 ? -6.630 8.071 12.135 1.00 97.56 224 ALA A CA 1
ATOM 1697 C C . ALA A 1 224 ? -6.694 6.655 12.726 1.00 97.56 224 ALA A C 1
ATOM 1699 O O . ALA A 1 224 ? -6.617 5.683 11.975 1.00 97.56 224 ALA A O 1
ATOM 1700 N N . SER A 1 225 ? -6.901 6.515 14.039 1.00 98.44 225 SER A N 1
ATOM 1701 C CA . SER A 1 225 ? -6.995 5.204 14.689 1.00 98.44 225 SER A CA 1
ATOM 1702 C C . SER A 1 225 ? -8.242 4.426 14.269 1.00 98.44 225 SER A C 1
ATOM 1704 O O . SER A 1 225 ? -8.143 3.228 14.015 1.00 98.44 225 SER A O 1
ATOM 1706 N N . LEU A 1 226 ? -9.389 5.093 14.101 1.00 98.56 226 LEU A N 1
ATOM 1707 C CA . LEU A 1 226 ? -10.606 4.477 13.563 1.00 98.56 226 LEU A CA 1
ATOM 1708 C C . LEU A 1 226 ? -10.426 4.023 12.110 1.00 98.56 226 LEU A C 1
ATOM 1710 O O . LEU A 1 226 ? -10.836 2.918 11.757 1.00 98.56 226 LEU A O 1
ATOM 1714 N N . ARG A 1 227 ? -9.772 4.839 11.271 1.00 97.69 227 ARG A N 1
ATOM 1715 C CA . ARG A 1 227 ? -9.434 4.459 9.889 1.00 97.69 227 ARG A CA 1
ATOM 1716 C C . ARG A 1 227 ? -8.513 3.243 9.868 1.00 97.69 227 ARG A C 1
ATOM 1718 O O . ARG A 1 227 ? -8.817 2.284 9.169 1.00 97.69 227 ARG A O 1
ATOM 1725 N N . LEU A 1 228 ? -7.442 3.251 10.667 1.00 97.62 228 LEU A N 1
ATOM 1726 C CA . LEU A 1 228 ? -6.520 2.120 10.789 1.00 97.62 228 LEU A CA 1
ATOM 1727 C C . LEU A 1 228 ? -7.264 0.856 11.221 1.00 97.62 228 LEU A C 1
ATOM 1729 O O . LEU A 1 228 ? -7.100 -0.196 10.612 1.00 97.62 228 LEU A O 1
ATOM 1733 N N . PHE A 1 229 ? -8.120 0.967 12.237 1.00 98.00 229 PHE A N 1
ATOM 1734 C CA . PHE A 1 229 ? -8.922 -0.149 12.716 1.00 98.00 229 PHE A CA 1
ATOM 1735 C C . PHE A 1 229 ? -9.867 -0.688 11.632 1.00 98.00 229 PHE A C 1
ATOM 1737 O O . PHE A 1 229 ? -9.981 -1.898 11.475 1.00 98.00 229 PHE A O 1
ATOM 1744 N N . GLY A 1 230 ? -10.471 0.175 10.812 1.00 96.50 230 GLY A N 1
ATOM 1745 C CA . GLY A 1 230 ? -11.244 -0.259 9.645 1.00 96.50 230 GLY A CA 1
ATOM 1746 C C . GLY A 1 230 ? -10.415 -1.029 8.604 1.00 96.50 230 GLY A C 1
ATOM 1747 O O . GLY A 1 230 ? -10.934 -1.945 7.963 1.00 96.50 230 GLY A O 1
ATOM 1748 N N . LEU A 1 231 ? -9.123 -0.715 8.457 1.00 96.00 231 LEU A N 1
ATOM 1749 C CA . LEU A 1 231 ? -8.225 -1.388 7.509 1.00 96.00 231 LEU A CA 1
ATOM 1750 C C . LEU A 1 231 ? -7.732 -2.748 8.018 1.00 96.00 231 LEU A C 1
ATOM 1752 O O . LEU A 1 231 ? -7.787 -3.715 7.269 1.00 96.00 231 LEU A O 1
ATOM 1756 N N . VAL A 1 232 ? -7.282 -2.841 9.277 1.00 96.12 232 VAL A N 1
ATOM 1757 C CA . VAL A 1 232 ? -6.579 -4.041 9.796 1.00 96.12 232 VAL A CA 1
ATOM 1758 C C . VAL A 1 232 ? -7.240 -4.711 11.007 1.00 96.12 232 VAL A C 1
ATOM 1760 O O . VAL A 1 232 ? -6.796 -5.766 11.462 1.00 96.12 232 VAL A O 1
ATOM 1763 N N . GLY A 1 233 ? -8.288 -4.103 11.561 1.00 96.00 233 GLY A N 1
ATOM 1764 C CA . GLY A 1 233 ? -9.043 -4.646 12.687 1.00 96.00 233 GLY A CA 1
ATOM 1765 C C . GLY A 1 233 ? -9.866 -5.879 12.318 1.00 96.00 233 GLY A C 1
ATOM 1766 O O . GLY A 1 233 ? -10.013 -6.223 11.143 1.00 96.00 233 GLY A O 1
ATOM 1767 N N . ALA A 1 234 ? -10.425 -6.516 13.346 1.00 95.69 234 ALA A N 1
ATOM 1768 C CA . ALA A 1 234 ? -11.322 -7.663 13.276 1.00 95.69 234 ALA A CA 1
ATOM 1769 C C . ALA A 1 234 ? -12.500 -7.498 14.256 1.00 95.69 234 ALA A C 1
ATOM 1771 O O . ALA A 1 234 ? -12.393 -6.799 15.271 1.00 95.69 234 ALA A O 1
ATOM 1772 N N . GLU A 1 235 ? -13.613 -8.183 13.973 1.00 94.88 235 GLU A N 1
ATOM 1773 C CA . GLU A 1 235 ? -14.857 -8.113 14.756 1.00 94.88 235 GLU A CA 1
ATOM 1774 C C . GLU A 1 235 ? -14.689 -8.314 16.275 1.00 94.88 235 GLU A C 1
ATOM 1776 O O . GLU A 1 235 ? -15.294 -7.543 17.025 1.00 94.88 235 GLU A O 1
ATOM 1781 N N . PRO A 1 236 ? -13.839 -9.239 16.781 1.00 95.38 236 PRO A N 1
ATOM 1782 C CA . PRO A 1 236 ? -13.674 -9.439 18.225 1.00 95.38 236 PRO A CA 1
ATOM 1783 C C . PRO A 1 236 ? -13.200 -8.198 18.992 1.00 95.38 236 PRO A C 1
ATOM 1785 O O . PRO A 1 236 ? -13.313 -8.144 20.213 1.00 95.38 236 PRO A O 1
ATOM 1788 N N . GLN A 1 237 ? -12.652 -7.198 18.297 1.00 97.00 237 GLN A N 1
ATOM 1789 C CA . GLN A 1 237 ? -12.165 -5.961 18.901 1.00 97.00 237 GLN A CA 1
ATOM 1790 C C . GLN A 1 237 ? -13.113 -4.763 18.717 1.00 97.00 237 GLN A C 1
ATOM 1792 O O . GLN A 1 237 ? -12.768 -3.653 19.128 1.00 97.00 237 GLN A O 1
ATOM 1797 N N . LEU A 1 238 ? -14.320 -4.961 18.165 1.00 95.69 238 LEU A N 1
ATOM 1798 C CA . LEU A 1 238 ? -15.320 -3.897 17.964 1.00 95.69 238 LEU A CA 1
ATOM 1799 C C . LEU A 1 238 ? -15.691 -3.147 19.251 1.00 95.69 238 LEU A C 1
ATOM 1801 O O . LEU A 1 238 ? -16.036 -1.965 19.198 1.00 95.69 238 LEU A O 1
ATOM 1805 N N . GLY A 1 239 ? -15.541 -3.779 20.419 1.00 96.31 239 GLY A N 1
ATOM 1806 C CA . GLY A 1 239 ? -15.725 -3.121 21.714 1.00 96.31 239 GLY A CA 1
ATOM 1807 C C . GLY A 1 239 ? -14.847 -1.874 21.912 1.00 96.31 239 GLY A C 1
ATOM 1808 O O . GLY A 1 239 ? -15.229 -0.980 22.660 1.00 96.31 239 GLY A O 1
ATOM 1809 N N . ALA A 1 240 ? -13.707 -1.760 21.215 1.00 97.31 240 ALA A N 1
ATOM 1810 C CA . ALA A 1 240 ? -12.876 -0.552 21.236 1.00 97.31 240 ALA A CA 1
ATOM 1811 C C . ALA A 1 240 ? -13.520 0.646 20.514 1.00 97.31 240 ALA A C 1
ATOM 1813 O O . ALA A 1 240 ? -13.240 1.789 20.864 1.00 97.31 240 ALA A O 1
ATOM 1814 N N . VAL A 1 241 ? -14.374 0.391 19.519 1.00 97.81 241 VAL A N 1
ATOM 1815 C CA . VAL A 1 241 ? -15.038 1.420 18.701 1.00 97.81 241 VAL A CA 1
ATOM 1816 C C . VAL A 1 241 ? -16.335 1.903 19.351 1.00 97.81 241 VAL A C 1
ATOM 1818 O O . VAL A 1 241 ? -16.702 3.064 19.183 1.00 97.81 241 VAL A O 1
ATOM 1821 N N . LYS A 1 242 ? -17.004 1.046 20.137 1.00 96.50 242 LYS A N 1
ATOM 1822 C CA . LYS A 1 242 ? -18.314 1.313 20.761 1.00 96.50 242 LYS A CA 1
ATOM 1823 C C . LYS A 1 242 ? -18.421 2.688 21.448 1.00 96.50 242 LYS A C 1
ATOM 1825 O O . LYS A 1 242 ? -19.380 3.393 21.147 1.00 96.50 242 LYS A O 1
ATOM 1830 N N . PRO A 1 243 ? -17.456 3.152 22.273 1.00 96.62 243 PRO A N 1
ATOM 1831 C CA . PRO A 1 243 ? -17.552 4.474 22.905 1.00 96.62 243 PRO A CA 1
ATOM 1832 C C . PRO A 1 243 ? -17.562 5.647 21.910 1.00 96.62 243 PRO A C 1
ATOM 1834 O O . PRO A 1 243 ? -18.113 6.704 22.203 1.00 96.62 243 PRO A O 1
ATOM 1837 N N . LEU A 1 244 ? -16.960 5.468 20.730 1.00 98.12 244 LEU A N 1
ATOM 1838 C CA . LEU A 1 244 ? -16.808 6.511 19.712 1.00 98.12 244 LEU A CA 1
ATOM 1839 C C . LEU A 1 244 ? -18.034 6.637 18.794 1.00 98.12 244 LEU A C 1
ATOM 1841 O O . LEU A 1 244 ? -18.169 7.641 18.098 1.00 98.12 244 LEU A O 1
ATOM 1845 N N . LEU A 1 245 ? -18.971 5.682 18.835 1.00 97.62 245 LEU A N 1
ATOM 1846 C CA . LEU A 1 245 ? -20.281 5.822 18.182 1.00 97.62 245 LEU A CA 1
ATOM 1847 C C . LEU A 1 245 ? -21.118 6.942 18.827 1.00 97.62 245 LEU A C 1
ATOM 1849 O O . LEU A 1 245 ? -21.926 7.582 18.146 1.00 97.62 245 LEU A O 1
ATOM 1853 N N . GLY A 1 246 ? -20.864 7.240 20.105 1.00 95.75 246 GLY A N 1
ATOM 1854 C CA . GLY A 1 246 ? -21.477 8.331 20.860 1.00 95.75 246 GLY A CA 1
ATOM 1855 C C . GLY A 1 246 ? -20.709 9.661 20.844 1.00 95.75 246 GLY A C 1
ATOM 1856 O O . GLY A 1 246 ? -21.199 10.622 21.434 1.00 95.75 246 GLY A O 1
ATOM 1857 N N . ASP A 1 247 ? -19.550 9.759 20.176 1.00 97.38 247 ASP A N 1
ATOM 1858 C CA . ASP A 1 247 ? -18.644 10.926 20.259 1.00 97.38 247 ASP A CA 1
ATOM 1859 C C . ASP A 1 247 ? -19.316 12.234 19.793 1.00 97.38 247 ASP A C 1
ATOM 1861 O O . ASP A 1 247 ? -19.939 12.241 18.741 1.00 97.38 247 ASP A O 1
ATOM 1865 N N . PRO A 1 248 ? -19.218 13.370 20.503 1.00 95.56 248 PRO A N 1
ATOM 1866 C CA . PRO A 1 248 ? -19.878 14.613 20.082 1.00 95.56 248 PRO A CA 1
ATOM 1867 C C . PRO A 1 248 ? -19.461 15.114 18.684 1.00 95.56 248 PRO A C 1
ATOM 1869 O O . PRO A 1 248 ? -20.234 15.832 18.046 1.00 95.56 248 PRO A O 1
ATOM 1872 N N . ASP A 1 249 ? -18.279 14.744 18.182 1.00 96.44 249 ASP A N 1
ATOM 1873 C CA . ASP A 1 249 ? -17.836 15.066 16.826 1.00 96.44 249 ASP A CA 1
ATOM 1874 C C . ASP A 1 249 ? -18.439 14.089 15.798 1.00 96.44 249 ASP A C 1
ATOM 1876 O O . ASP A 1 249 ? -18.104 12.902 15.741 1.00 96.44 249 ASP A O 1
ATOM 1880 N N . HIS A 1 250 ? -19.300 14.609 14.918 1.00 96.12 250 HIS A N 1
ATOM 1881 C CA . HIS A 1 250 ? -19.961 13.827 13.869 1.00 96.12 250 HIS A CA 1
ATOM 1882 C C . HIS A 1 250 ? -18.982 13.140 12.904 1.00 96.12 250 HIS A C 1
ATOM 1884 O O . HIS A 1 250 ? -19.297 12.068 12.389 1.00 96.12 250 HIS A O 1
ATOM 1890 N N . MET A 1 251 ? -17.790 13.701 12.680 1.00 95.38 251 MET A N 1
ATOM 1891 C CA . MET A 1 251 ? -16.769 13.070 11.840 1.00 95.38 251 MET A CA 1
ATOM 1892 C C . MET A 1 251 ? -16.137 11.868 12.539 1.00 95.38 251 MET A C 1
ATOM 1894 O O . MET A 1 251 ? -15.829 10.876 11.877 1.00 95.38 251 MET A O 1
ATOM 1898 N N . VAL A 1 252 ? -15.962 11.934 13.863 1.00 97.56 252 VAL A N 1
ATOM 1899 C CA . VAL A 1 252 ? -15.489 10.796 14.664 1.00 97.56 252 VAL A CA 1
ATOM 1900 C C . VAL A 1 252 ? -16.555 9.703 14.687 1.00 97.56 252 VAL A C 1
ATOM 1902 O O . VAL A 1 252 ? -16.223 8.551 14.408 1.00 97.56 252 VAL A O 1
ATOM 1905 N N . LYS A 1 253 ? -17.838 10.053 14.880 1.00 97.50 253 LYS A N 1
ATOM 1906 C CA . LYS A 1 253 ? -18.944 9.083 14.757 1.00 97.50 253 LYS A CA 1
ATOM 1907 C C . LYS A 1 253 ? -18.974 8.412 13.389 1.00 97.50 253 LYS A C 1
ATOM 1909 O O . LYS A 1 253 ? -19.064 7.191 13.314 1.00 97.50 253 LYS A O 1
ATOM 1914 N N . LEU A 1 254 ? -18.885 9.187 12.304 1.00 97.50 254 LEU A N 1
ATOM 1915 C CA . LEU A 1 254 ? -18.900 8.645 10.944 1.00 97.50 254 LEU A CA 1
ATOM 1916 C C . LEU A 1 254 ? -17.701 7.721 10.693 1.00 97.50 254 LEU A C 1
ATOM 1918 O O . LEU A 1 254 ? -17.856 6.660 10.093 1.00 97.50 254 LEU A O 1
ATOM 1922 N N . ALA A 1 255 ? -16.513 8.074 11.192 1.00 97.50 255 ALA A N 1
ATOM 1923 C CA . ALA A 1 255 ? -15.345 7.200 11.125 1.00 97.50 255 ALA A CA 1
ATOM 1924 C C . ALA A 1 255 ? -15.541 5.903 11.933 1.00 97.50 255 ALA A C 1
ATOM 1926 O O . ALA A 1 255 ? -15.149 4.839 11.459 1.00 97.50 255 ALA A O 1
ATOM 1927 N N . ALA A 1 256 ? -16.182 5.969 13.103 1.00 98.44 256 ALA A N 1
ATOM 1928 C CA . ALA A 1 256 ? -16.496 4.802 13.926 1.00 98.44 256 ALA A CA 1
ATOM 1929 C C . ALA A 1 256 ? -17.508 3.876 13.234 1.00 98.44 256 ALA A C 1
ATOM 1931 O O . ALA A 1 256 ? -17.285 2.669 13.155 1.00 98.44 256 ALA A O 1
ATOM 1932 N N . ILE A 1 257 ? -18.564 4.446 12.645 1.00 98.44 257 ILE A N 1
ATOM 1933 C CA . ILE A 1 257 ? -19.529 3.725 11.803 1.00 98.44 257 ILE A CA 1
ATOM 1934 C C . ILE A 1 257 ? -18.806 3.045 10.635 1.00 98.44 257 ILE A C 1
ATOM 1936 O O . ILE A 1 257 ? -18.980 1.851 10.419 1.00 98.44 257 ILE A O 1
ATOM 1940 N N . ASN A 1 258 ? -17.948 3.770 9.913 1.00 97.81 258 ASN A N 1
ATOM 1941 C CA . ASN A 1 258 ? -17.212 3.218 8.775 1.00 97.81 258 ASN A CA 1
ATOM 1942 C C . ASN A 1 258 ? -16.223 2.119 9.170 1.00 97.81 258 ASN A C 1
ATOM 1944 O O . ASN A 1 258 ? -16.049 1.169 8.411 1.00 97.81 258 ASN A O 1
ATOM 1948 N N . ALA A 1 259 ? -15.607 2.210 10.349 1.00 97.44 259 ALA A N 1
ATOM 1949 C CA . ALA A 1 259 ? -14.782 1.134 10.880 1.00 97.44 259 ALA A CA 1
ATOM 1950 C C . ALA A 1 259 ? -15.618 -0.133 11.131 1.00 97.44 259 ALA A C 1
ATOM 1952 O O . ALA A 1 259 ? -15.193 -1.222 10.761 1.00 97.44 259 ALA A O 1
ATOM 1953 N N . CYS A 1 260 ? -16.830 0.005 11.680 1.00 97.50 260 CYS A N 1
ATOM 1954 C CA . CYS A 1 260 ? -17.741 -1.125 11.878 1.00 97.50 260 CYS A CA 1
ATOM 1955 C C . CYS A 1 260 ? -18.219 -1.724 10.545 1.00 97.50 260 CYS A C 1
ATOM 1957 O O . CYS A 1 260 ? -18.167 -2.938 10.355 1.00 97.50 260 CYS A O 1
ATOM 1959 N N . ARG A 1 261 ? -18.611 -0.869 9.593 1.00 96.25 261 ARG A N 1
ATOM 1960 C CA . ARG A 1 261 ? -19.035 -1.270 8.242 1.00 96.25 261 ARG A CA 1
ATOM 1961 C C . ARG A 1 261 ? -17.946 -2.045 7.510 1.00 96.25 261 ARG A C 1
ATOM 1963 O O . ARG A 1 261 ? -18.215 -3.128 7.004 1.00 96.25 261 ARG A O 1
ATOM 1970 N N . ALA A 1 262 ? -16.706 -1.555 7.549 1.00 94.62 262 ALA A N 1
ATOM 1971 C CA . ALA A 1 262 ? -15.567 -2.226 6.928 1.00 94.62 262 ALA A CA 1
ATOM 1972 C C . ALA A 1 262 ? -15.331 -3.646 7.476 1.00 94.62 262 ALA A C 1
ATOM 1974 O O . ALA A 1 262 ? -14.886 -4.521 6.732 1.00 94.62 262 ALA A O 1
ATOM 1975 N N . LEU A 1 263 ? -15.629 -3.881 8.758 1.00 93.44 263 LEU A N 1
ATOM 1976 C CA . LEU A 1 263 ? -15.512 -5.199 9.385 1.00 93.44 263 LEU A CA 1
ATOM 1977 C C . LEU A 1 263 ? -16.659 -6.138 9.018 1.00 93.44 263 LEU A C 1
ATOM 1979 O O . LEU A 1 263 ? -16.417 -7.326 8.853 1.00 93.44 263 LEU A O 1
ATOM 1983 N N . ALA A 1 264 ? -17.860 -5.604 8.803 1.00 93.38 264 ALA A N 1
ATOM 1984 C CA . ALA A 1 264 ? -18.999 -6.370 8.300 1.00 93.38 264 ALA A CA 1
ATOM 1985 C C . ALA A 1 264 ? -19.012 -6.542 6.768 1.00 93.38 264 ALA A C 1
ATOM 1987 O O . ALA A 1 264 ? -19.972 -7.083 6.224 1.00 93.38 264 ALA A O 1
ATOM 1988 N N . GLY A 1 265 ? -17.983 -6.063 6.059 1.00 92.19 265 GLY A N 1
ATOM 1989 C CA . GLY A 1 265 ? -17.930 -6.103 4.594 1.00 92.19 265 GLY A CA 1
ATOM 1990 C C . GLY A 1 265 ? -18.906 -5.141 3.904 1.00 92.19 265 GLY A C 1
ATOM 1991 O O . GLY A 1 265 ? -19.212 -5.316 2.729 1.00 92.19 265 GLY A O 1
ATOM 1992 N N . GLU A 1 266 ? -19.400 -4.131 4.620 1.00 94.25 266 GLU A N 1
ATOM 1993 C CA . GLU A 1 266 ? -20.282 -3.093 4.089 1.00 94.25 266 GLU A CA 1
ATOM 1994 C C . GLU A 1 266 ? -19.471 -1.911 3.532 1.00 94.25 266 GLU A C 1
ATOM 1996 O O . GLU A 1 266 ? -18.451 -1.507 4.099 1.00 94.25 266 GLU A O 1
ATOM 2001 N N . GLU A 1 267 ? -19.951 -1.301 2.444 1.00 92.69 267 GLU A N 1
ATOM 2002 C CA . GLU A 1 267 ? -19.300 -0.128 1.849 1.00 92.69 267 GLU A CA 1
ATOM 2003 C C . GLU A 1 267 ? -19.305 1.074 2.804 1.00 92.69 267 GLU A C 1
ATOM 2005 O O . GLU A 1 267 ? -20.319 1.333 3.454 1.00 92.69 267 GLU A O 1
ATOM 2010 N N . PRO A 1 268 ? -18.218 1.852 2.897 1.00 94.38 268 PRO A N 1
ATOM 2011 C CA . PRO A 1 268 ? -18.173 3.025 3.760 1.00 94.38 268 PRO A CA 1
ATOM 2012 C C . PRO A 1 268 ? -19.140 4.121 3.290 1.00 94.38 268 PRO A C 1
ATOM 2014 O O . PRO A 1 268 ? -19.358 4.317 2.100 1.00 94.38 268 PRO A O 1
ATOM 2017 N N . VAL A 1 269 ? -19.667 4.885 4.242 1.00 94.75 269 VAL A N 1
ATOM 2018 C CA . VAL A 1 269 ? -20.465 6.084 3.984 1.00 94.75 269 VAL A CA 1
ATOM 2019 C C . VAL A 1 269 ? -19.549 7.300 4.044 1.00 94.75 269 VAL A C 1
ATOM 2021 O O . VAL A 1 269 ? -18.986 7.622 5.092 1.00 94.75 269 VAL A O 1
ATOM 2024 N N . ASP A 1 270 ? -19.360 7.960 2.908 1.00 87.81 270 ASP A N 1
ATOM 2025 C CA . ASP A 1 270 ? -18.436 9.089 2.800 1.00 87.81 270 ASP A CA 1
ATOM 2026 C C . ASP A 1 270 ? -19.100 10.440 3.101 1.00 87.81 270 ASP A C 1
ATOM 2028 O O . ASP A 1 270 ? -18.457 11.328 3.665 1.00 87.81 270 ASP A O 1
ATOM 2032 N N . GLU A 1 271 ? -20.385 10.571 2.776 1.00 88.62 271 GLU A N 1
ATOM 2033 C CA . GLU A 1 271 ? -21.211 11.744 3.048 1.00 88.62 271 GLU A CA 1
ATOM 2034 C C . GLU A 1 271 ? -22.522 11.275 3.676 1.00 88.62 271 GLU A C 1
ATOM 2036 O O . GLU A 1 271 ? -23.228 10.448 3.109 1.00 88.62 271 GLU A O 1
ATOM 2041 N N . ALA A 1 272 ? -22.827 11.778 4.870 1.00 92.94 272 ALA A N 1
ATOM 2042 C CA . ALA A 1 272 ? -24.053 11.461 5.588 1.00 92.94 272 ALA A CA 1
ATOM 2043 C C . ALA A 1 272 ? -24.581 12.715 6.274 1.00 92.94 272 ALA A C 1
ATOM 2045 O O . ALA A 1 272 ? -23.816 13.518 6.818 1.00 92.94 272 ALA A O 1
ATOM 2046 N N . SER A 1 273 ? -25.903 12.864 6.292 1.00 96.12 273 SER A N 1
ATOM 2047 C CA . SER A 1 273 ? -26.531 13.905 7.107 1.00 96.12 273 SER A CA 1
ATOM 2048 C C . SER A 1 273 ? -26.334 13.611 8.600 1.00 96.12 273 SER A C 1
ATOM 2050 O O . SER A 1 273 ? -26.188 12.460 9.010 1.00 96.12 273 SER A O 1
ATOM 2052 N N . VAL A 1 274 ? -26.396 14.637 9.454 1.00 94.31 274 VAL A N 1
ATOM 2053 C CA . VAL A 1 274 ? -26.294 14.455 10.917 1.00 94.31 274 VAL A CA 1
ATOM 2054 C C . VAL A 1 274 ? -27.343 13.464 11.437 1.00 94.31 274 VAL A C 1
ATOM 2056 O O . VAL A 1 274 ? -27.034 12.618 12.275 1.00 94.31 274 VAL A O 1
ATOM 2059 N N . MET A 1 275 ? -28.569 13.522 10.910 1.00 95.69 275 MET A N 1
ATOM 2060 C CA . MET A 1 275 ? -29.647 12.604 11.292 1.00 95.69 275 MET A CA 1
ATOM 2061 C C . MET A 1 275 ? -29.348 11.159 10.890 1.00 95.69 275 MET A C 1
ATOM 2063 O O . MET A 1 275 ? -29.614 10.234 11.658 1.00 95.69 275 MET A O 1
ATOM 2067 N N . GLU A 1 276 ? -28.757 10.959 9.715 1.00 96.94 276 GLU A N 1
ATOM 2068 C CA . GLU A 1 276 ? -28.328 9.643 9.253 1.00 96.94 276 GLU A CA 1
ATOM 2069 C C . GLU A 1 276 ? -27.177 9.088 10.097 1.00 96.94 276 GLU A C 1
ATOM 2071 O O . GLU A 1 276 ? -27.241 7.930 10.506 1.00 96.94 276 GLU A O 1
ATOM 2076 N N . ILE A 1 277 ? -26.190 9.918 10.453 1.00 97.56 277 ILE A N 1
ATOM 2077 C CA . ILE A 1 277 ? -25.103 9.537 11.368 1.00 97.56 277 ILE A CA 1
ATOM 2078 C C . ILE A 1 277 ? -25.672 9.090 12.721 1.00 97.56 277 ILE A C 1
ATOM 2080 O O . ILE A 1 277 ? -25.250 8.066 13.253 1.00 97.56 277 ILE A O 1
ATOM 2084 N N . ILE A 1 278 ? -26.654 9.813 13.276 1.00 96.06 278 ILE A N 1
ATOM 2085 C CA . ILE A 1 278 ? -27.310 9.439 14.541 1.00 96.06 278 ILE A CA 1
ATOM 2086 C C . ILE A 1 278 ? -28.032 8.092 14.410 1.00 96.06 278 ILE A C 1
ATOM 2088 O O . ILE A 1 278 ? -27.923 7.250 15.302 1.00 96.06 278 ILE A O 1
ATOM 2092 N N . ARG A 1 279 ? -28.762 7.879 13.309 1.00 97.50 279 ARG A N 1
ATOM 2093 C CA . ARG A 1 279 ? -29.474 6.621 13.048 1.00 97.50 279 ARG A CA 1
ATOM 2094 C C . ARG A 1 279 ? -28.500 5.443 12.945 1.00 97.50 279 ARG A C 1
ATOM 2096 O O . ARG A 1 279 ? -28.687 4.452 13.644 1.00 97.50 279 ARG A O 1
ATOM 2103 N N . LEU A 1 280 ? -27.467 5.571 12.110 1.00 97.38 280 LEU A N 1
ATOM 2104 C CA . LEU A 1 280 ? -26.453 4.537 11.888 1.00 97.38 280 LEU A CA 1
ATOM 2105 C C . LEU A 1 280 ? -25.657 4.234 13.161 1.00 97.38 280 LEU A C 1
ATOM 2107 O O . LEU A 1 280 ? -25.377 3.076 13.445 1.00 97.38 280 LEU A O 1
ATOM 2111 N N . SER A 1 281 ? -25.322 5.255 13.952 1.00 96.81 281 SER A N 1
ATOM 2112 C CA . SER A 1 281 ? -24.637 5.080 15.237 1.00 96.81 281 SER A CA 1
ATOM 2113 C C . SER A 1 281 ? -25.433 4.164 16.178 1.00 96.81 281 SER A C 1
ATOM 2115 O O . SER A 1 281 ? -24.898 3.154 16.628 1.00 96.81 281 SER A O 1
ATOM 2117 N N . ARG A 1 282 ? -26.733 4.430 16.382 1.00 96.38 282 ARG A N 1
ATOM 2118 C CA . ARG A 1 282 ? -27.609 3.596 17.232 1.00 96.38 282 ARG A CA 1
ATOM 2119 C C . ARG A 1 282 ? -27.762 2.167 16.713 1.00 96.38 282 ARG A C 1
ATOM 2121 O O . ARG A 1 282 ? -27.817 1.224 17.498 1.00 96.38 282 ARG A O 1
ATOM 2128 N N . GLU A 1 283 ? -27.844 2.008 15.393 1.00 96.38 283 GLU A N 1
ATOM 2129 C CA . GLU A 1 283 ? -27.896 0.695 14.745 1.00 96.38 283 GLU A CA 1
ATOM 2130 C C . GLU A 1 283 ? -26.645 -0.130 15.082 1.00 96.38 283 GLU A C 1
ATOM 2132 O O . GLU A 1 283 ? -26.746 -1.276 15.521 1.00 96.38 283 GLU A O 1
ATOM 2137 N N . TRP A 1 284 ? -25.463 0.477 14.957 1.00 96.44 284 TRP A N 1
ATOM 2138 C CA . TRP A 1 284 ? -24.197 -0.174 15.280 1.0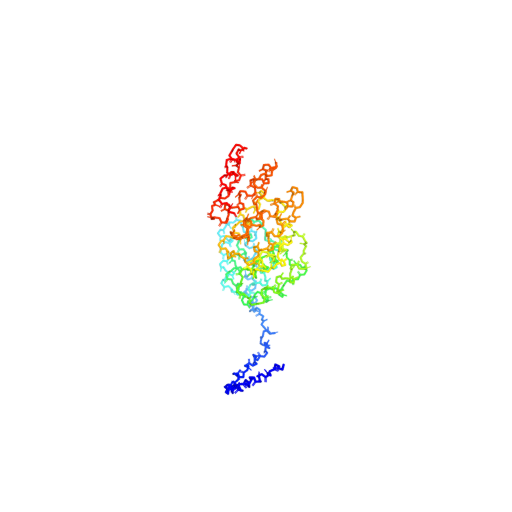0 96.44 284 TRP A CA 1
ATOM 2139 C C . TRP A 1 284 ? -24.002 -0.417 16.777 1.00 96.44 284 TRP A C 1
ATOM 2141 O O . TRP A 1 284 ? -23.520 -1.485 17.149 1.00 96.44 284 TRP A O 1
ATOM 2151 N N . GLU A 1 285 ? -24.431 0.501 17.645 1.00 94.50 285 GLU A N 1
ATOM 2152 C CA . GLU A 1 285 ? -24.412 0.297 19.101 1.00 94.50 285 GLU A CA 1
ATOM 2153 C C . GLU A 1 285 ? -25.194 -0.957 19.516 1.00 94.50 285 GLU A C 1
ATOM 2155 O O . GLU A 1 285 ? -24.748 -1.686 20.401 1.00 94.50 285 GLU A O 1
ATOM 2160 N N . GLY A 1 286 ? -26.322 -1.238 18.852 1.00 93.31 286 GLY A N 1
ATOM 2161 C CA . GLY A 1 286 ? -27.117 -2.448 19.082 1.00 93.31 286 GLY A CA 1
ATOM 2162 C C . GLY A 1 286 ? -26.494 -3.731 18.517 1.00 93.31 286 GLY A C 1
ATOM 2163 O O . GLY A 1 286 ? -26.766 -4.819 19.027 1.00 93.31 286 GLY A O 1
ATOM 2164 N N . ARG A 1 287 ? -25.652 -3.628 17.479 1.00 94.00 287 ARG A N 1
ATOM 2165 C CA . ARG A 1 287 ? -24.950 -4.774 16.868 1.00 94.00 287 ARG A CA 1
ATOM 2166 C C . ARG A 1 287 ? -23.705 -5.185 17.655 1.00 94.00 287 ARG A C 1
ATOM 2168 O O . ARG A 1 287 ? -23.380 -6.371 17.694 1.00 94.00 287 ARG A O 1
ATOM 2175 N N . ILE A 1 288 ? -23.013 -4.229 18.276 1.00 91.75 288 ILE A N 1
ATOM 2176 C CA . ILE A 1 288 ? -21.811 -4.498 19.073 1.00 91.75 288 ILE A CA 1
ATOM 2177 C C . ILE A 1 288 ? -22.227 -4.961 20.472 1.00 91.75 288 ILE A C 1
ATOM 2179 O O . ILE A 1 288 ? -22.686 -4.162 21.294 1.00 91.75 288 ILE A O 1
ATOM 2183 N N . ARG A 1 289 ? -22.027 -6.251 20.750 1.00 75.94 289 ARG A N 1
ATOM 2184 C CA . ARG A 1 289 ? -22.236 -6.836 22.081 1.00 75.94 289 ARG A CA 1
ATOM 2185 C C . ARG A 1 289 ? -21.171 -6.328 23.051 1.00 75.94 289 ARG A C 1
ATOM 2187 O O . ARG A 1 289 ? -19.975 -6.530 22.760 1.00 75.94 289 ARG A O 1
#

Foldseek 3Di:
DDDDDDDDDDDPDDDDDDPDDPPPPPDDPPPVVPDAFDADDPVLVVLLVVLLCCLQDPPDPVSVQVSLVSLLVSARNCLLVLQLSQVRHDDPSVVSSLSSCVRRPDLSCLVNSVVSDDPNGDPVSLLSSLLSLLPDPDPCSLVVLLVQLVVDDQLDSSVLSSLLSCLLVLHPSSLVSQLSVLLPPCVVCVVVLQVSQPPGDADSCAVVLLVQCQPQDDDSSNLSSLSSLLRRHELVSLVSLLVQCPPPDLSSVLSSLSSLCSRVVHDRDPDDDPVRSNVSSVVVNVVRD

pLDDT: mean 90.57, std 14.11, range [42.56, 98.62]

Radius of gyration: 26.81 Å; chains: 1; bounding box: 57×61×97 Å

Sequence (289 aa):
MIAALLLALPAASLPPQEPAPAAREAAPRQDQRRRAFPRLSLSARKKAGGWLHDIRSGKKEETAAAARDGLIGLGAGVVPEALRAWARTGGKRLPYLVAVLDRVLSDRDLDLAWREVDARTAAGARIYLVRRVADSAREDAVEFLAARLAEAEAGGREAYEAARGLALRGDERALDPLLAALTGDWRHDRDRIRADFAGIERGPLSVAAAARVRAAQGREARLASLRLFGLVGAEPQLGAVKPLLGDPDHMVKLAAINACRALAGEEPVDEASVMEIIRLSREWEGRIR

Secondary structure (DSSP, 8-state):
-------PPP---PPP-PPPP--------GGGGG--PPPPPHHHHHHHHHHHHHHHH-SSHHHHHHHHHHHHHTGGGGHHHHHHHGGG--GGGHHHHHHHHHHH--GGGHHHHHHT--TTS-HHHHHHHHHHHHHS--TTHHHHHHHHHHHSPTTSHHHHHHHHHHHTTT-GGGHHHHHHHHTS-HHHHHHHHHHHTTTPPPSTTHHHHHHHHHH--SHHHHHHHHHHHHHH--GGGGGGTGGGGG-SSHHHHHHHHHHHHHHTTPPP-SS--HHHHHHHHHHHHHH--